Protein AF-F2UVX1-F1 (afdb_monomer)

Mean predicted aligned error: 7.45 Å

Solvent-accessible surface area (backbone atoms only — not comparable to full-atom values): 10736 Å² total; per-residue (Å²): 130,84,79,74,79,56,71,42,75,39,50,17,29,28,46,68,66,34,42,51,53,44,47,48,55,49,51,53,51,31,32,78,67,42,73,35,59,44,99,85,70,47,74,41,64,81,77,66,93,65,85,83,75,91,66,79,84,72,52,31,36,28,46,33,60,73,90,62,58,65,68,59,52,51,52,51,47,60,73,66,58,86,74,79,67,85,75,52,42,33,42,40,51,47,90,24,92,84,73,84,61,33,58,79,42,78,36,32,61,66,60,53,49,53,52,30,52,53,49,21,64,74,72,76,45,73,57,70,36,72,34,77,43,44,35,26,36,73,75,21,36,48,38,49,51,33,7,58,76,43,76,38,74,57,45,70,35,64,40,80,92,47,87,49,75,65,59,50,53,51,48,54,56,51,44,57,54,58,49,57,67,56,73,74,106

Sequence (185 aa):
MPAPPALRLLTGGTAPDDVAALRTALAERLALRGLLPTRDGLPASAAEDGEDRAVSPLPLLVPIAPGEDEGQVRSDLARRITRVPARTDLILRTSGSTTGTGRLIAMSAAALMASARATHARLGGPGTWLLPLPAHHVAGLQILIRSLEAGTEPVVVDTSAGFSPAALAEALRSARRSTGAAASR

pLDDT: mean 85.77, std 17.56, range [37.22, 98.44]

Organism: NCBI:txid562973

InterPro domains:
  IPR042099 ANL, N-terminal domain [G3DSA:3.40.50.12780] (68-183)

Structure (mmCIF, N/CA/C/O backbone):
data_AF-F2UVX1-F1
#
_entry.id   AF-F2UVX1-F1
#
loop_
_atom_site.group_PDB
_atom_site.id
_atom_site.type_symbol
_atom_site.label_atom_id
_atom_site.label_alt_id
_atom_site.label_comp_id
_atom_site.label_asym_id
_atom_site.label_entity_id
_atom_site.label_seq_id
_atom_site.pdbx_PDB_ins_code
_atom_site.Cartn_x
_atom_site.Cartn_y
_atom_site.Cartn_z
_atom_site.occupancy
_atom_site.B_iso_or_equiv
_atom_site.auth_seq_id
_atom_site.auth_comp_id
_atom_site.auth_asym_id
_atom_site.auth_atom_id
_atom_site.pdbx_PDB_model_num
ATOM 1 N N . MET A 1 1 ? -18.827 3.126 25.597 1.00 52.44 1 MET A N 1
ATOM 2 C CA . MET A 1 1 ? -18.020 3.403 24.388 1.00 52.44 1 MET A CA 1
ATOM 3 C C . MET A 1 1 ? -17.209 2.157 24.079 1.00 52.44 1 MET A C 1
ATOM 5 O O . MET A 1 1 ? -16.568 1.677 25.008 1.00 52.44 1 MET A O 1
ATOM 9 N N . PRO A 1 2 ? -17.266 1.586 22.864 1.00 60.25 2 PRO A N 1
ATOM 10 C CA . PRO A 1 2 ? -16.353 0.505 22.498 1.00 60.25 2 PRO A CA 1
ATOM 11 C C . PRO A 1 2 ? -14.903 1.002 22.593 1.00 60.25 2 PRO A C 1
ATOM 13 O O . PRO A 1 2 ? -14.635 2.177 22.335 1.00 60.25 2 PRO A O 1
ATOM 16 N N . ALA A 1 3 ? -13.986 0.124 23.003 1.00 70.06 3 ALA A N 1
ATOM 17 C CA . ALA A 1 3 ? -12.565 0.450 23.063 1.00 70.06 3 ALA A CA 1
ATOM 18 C C . ALA A 1 3 ? -12.047 0.832 21.660 1.00 70.06 3 ALA A C 1
ATOM 20 O O . ALA A 1 3 ? -12.494 0.241 20.670 1.00 70.06 3 ALA A O 1
ATOM 21 N N . PRO A 1 4 ? -11.128 1.809 21.550 1.00 74.94 4 PRO A N 1
ATOM 22 C CA . PRO A 1 4 ? -10.544 2.173 20.265 1.00 74.94 4 PRO A CA 1
ATOM 23 C C . PRO A 1 4 ? -9.822 0.963 19.649 1.00 74.94 4 PRO A C 1
ATOM 25 O O . PRO A 1 4 ? -9.248 0.153 20.384 1.00 74.94 4 PRO A O 1
ATOM 28 N N . PRO A 1 5 ? -9.835 0.813 18.312 1.00 84.25 5 PRO A N 1
ATOM 29 C CA . PRO A 1 5 ? -9.147 -0.297 17.668 1.00 84.25 5 PRO A CA 1
ATOM 30 C C . PRO A 1 5 ? -7.643 -0.216 17.938 1.00 84.25 5 PRO A C 1
ATOM 32 O O . PRO A 1 5 ? -7.058 0.867 17.932 1.00 84.25 5 PRO A O 1
ATOM 35 N N . ALA A 1 6 ? -6.998 -1.367 18.124 1.00 92.06 6 ALA A N 1
ATOM 36 C CA . ALA A 1 6 ? -5.543 -1.426 18.159 1.00 92.06 6 ALA A CA 1
ATOM 37 C C . ALA A 1 6 ? -4.978 -0.992 16.795 1.00 92.06 6 ALA A C 1
ATOM 39 O O . ALA A 1 6 ? -5.462 -1.435 15.752 1.00 92.06 6 ALA A O 1
ATOM 40 N N . LEU A 1 7 ? -3.951 -0.137 16.799 1.00 95.25 7 LEU A N 1
ATOM 41 C CA . LEU A 1 7 ? -3.326 0.409 15.591 1.00 95.25 7 LEU A CA 1
ATOM 42 C C . LEU A 1 7 ? -1.828 0.081 15.564 1.00 95.25 7 LEU A C 1
ATOM 44 O O . LEU A 1 7 ? -1.120 0.326 16.546 1.00 95.25 7 LEU A O 1
ATOM 48 N N . ARG A 1 8 ? -1.338 -0.404 14.420 1.00 97.06 8 ARG A N 1
ATOM 49 C CA . ARG A 1 8 ? 0.091 -0.554 14.108 1.00 97.06 8 ARG A CA 1
ATOM 50 C C . ARG A 1 8 ? 0.453 0.485 13.049 1.00 97.06 8 ARG A C 1
ATOM 52 O O . ARG A 1 8 ? 0.140 0.301 11.873 1.00 97.06 8 ARG A O 1
ATOM 59 N N . LEU A 1 9 ? 1.059 1.585 13.488 1.00 97.12 9 LEU A N 1
ATOM 60 C CA . LEU A 1 9 ? 1.560 2.632 12.602 1.00 97.12 9 LEU A CA 1
ATOM 61 C C . LEU A 1 9 ? 2.882 2.169 11.990 1.00 97.12 9 LEU A C 1
ATOM 63 O O . LEU A 1 9 ? 3.674 1.505 12.657 1.00 97.12 9 LEU A O 1
ATOM 67 N N . LEU A 1 10 ? 3.071 2.463 10.709 1.00 97.62 10 LEU A N 1
ATOM 68 C CA . LEU A 1 10 ? 4.266 2.110 9.951 1.00 97.62 10 LEU A CA 1
ATOM 69 C C . LEU A 1 10 ? 4.618 3.290 9.057 1.00 97.62 10 LEU A C 1
ATOM 71 O O . LEU A 1 10 ? 3.770 3.735 8.280 1.00 97.62 10 LEU A O 1
ATOM 75 N N . THR A 1 11 ? 5.853 3.770 9.137 1.00 96.69 11 THR A N 1
ATOM 76 C CA . THR A 1 11 ? 6.359 4.743 8.172 1.00 96.69 11 THR A CA 1
ATOM 77 C C . THR A 1 11 ? 6.314 4.113 6.786 1.00 96.69 11 THR A C 1
ATOM 79 O O . THR A 1 11 ? 6.886 3.055 6.539 1.00 96.69 11 THR A O 1
ATOM 82 N N . GLY A 1 12 ? 5.541 4.719 5.893 1.00 93.38 12 GLY A N 1
ATOM 83 C CA . GLY A 1 12 ? 5.660 4.475 4.464 1.00 93.38 12 GLY A CA 1
ATOM 84 C C . GLY A 1 12 ? 6.523 5.562 3.843 1.00 93.38 12 GLY A C 1
ATOM 85 O O . GLY A 1 12 ? 7.074 6.405 4.526 1.00 93.38 12 GLY A O 1
ATOM 86 N N . GLY A 1 13 ? 6.577 5.630 2.522 1.00 95.00 13 GLY A N 1
ATOM 87 C CA . GLY A 1 13 ? 7.487 6.552 1.844 1.00 95.00 13 GLY A CA 1
ATOM 88 C C . GLY A 1 13 ? 8.122 5.862 0.657 1.00 95.00 13 GLY A C 1
ATOM 89 O O . GLY A 1 13 ? 7.545 4.910 0.127 1.00 95.00 13 GLY A O 1
ATOM 90 N N . THR A 1 14 ? 9.279 6.355 0.238 1.00 96.56 14 THR A N 1
ATOM 91 C CA . THR A 1 14 ? 10.086 5.749 -0.828 1.00 96.56 14 THR A CA 1
ATOM 92 C C . THR A 1 14 ? 11.488 5.347 -0.369 1.00 96.56 14 THR A C 1
ATOM 94 O O . THR A 1 14 ? 12.203 4.721 -1.147 1.00 96.56 14 THR A O 1
ATOM 97 N N . ALA A 1 15 ? 11.855 5.612 0.892 1.00 96.38 15 ALA A N 1
ATOM 98 C CA . ALA A 1 15 ? 13.100 5.121 1.469 1.00 96.38 15 ALA A CA 1
ATOM 99 C C . ALA A 1 15 ? 13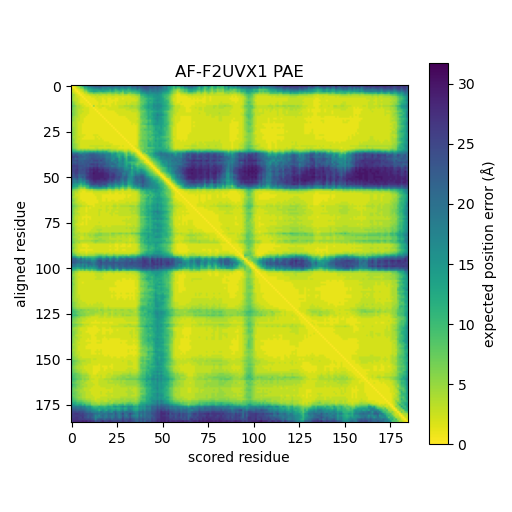.089 3.576 1.521 1.00 96.38 15 ALA A C 1
ATOM 101 O O . ALA A 1 15 ? 12.070 2.995 1.918 1.00 96.38 15 ALA A O 1
ATOM 102 N N . PRO A 1 16 ? 14.182 2.890 1.133 1.00 95.50 16 PRO A N 1
ATOM 103 C CA . PRO A 1 16 ? 14.209 1.428 1.040 1.00 95.50 16 PRO A CA 1
ATOM 104 C C . PRO A 1 16 ? 13.802 0.694 2.325 1.00 95.50 16 PRO A C 1
ATOM 106 O O . PRO A 1 16 ? 13.039 -0.270 2.250 1.00 95.50 16 PRO A O 1
ATOM 109 N N . ASP A 1 17 ? 14.244 1.171 3.490 1.00 96.75 17 ASP A N 1
ATOM 110 C CA . ASP A 1 17 ? 13.953 0.532 4.779 1.00 96.75 17 ASP A CA 1
ATOM 111 C C . ASP A 1 17 ? 12.469 0.651 5.159 1.00 96.75 17 ASP A C 1
ATOM 113 O O . ASP A 1 17 ? 11.843 -0.344 5.536 1.00 96.75 17 ASP A O 1
ATOM 117 N N . ASP A 1 18 ? 11.870 1.831 4.967 1.00 96.94 18 ASP A N 1
ATOM 118 C CA . ASP A 1 18 ? 10.434 2.061 5.185 1.00 96.94 18 ASP A CA 1
ATOM 119 C C . ASP A 1 18 ? 9.592 1.175 4.256 1.00 96.94 18 ASP A C 1
ATOM 121 O O . ASP A 1 18 ? 8.617 0.536 4.667 1.00 96.94 18 ASP A O 1
ATOM 125 N N . VAL A 1 19 ? 9.994 1.088 2.984 1.00 98.12 19 VAL A N 1
ATOM 126 C CA . VAL A 1 19 ? 9.338 0.236 1.988 1.00 98.12 19 VAL A CA 1
ATOM 127 C C . VAL A 1 19 ? 9.431 -1.240 2.380 1.00 98.12 19 VAL A C 1
ATOM 129 O O . VAL A 1 19 ? 8.424 -1.951 2.307 1.00 98.12 19 VAL A O 1
ATOM 132 N N . ALA A 1 20 ? 10.601 -1.708 2.817 1.00 97.94 20 ALA A N 1
ATOM 133 C CA . ALA A 1 20 ? 10.816 -3.090 3.232 1.00 97.94 20 ALA A CA 1
ATOM 134 C C . ALA A 1 20 ? 9.997 -3.452 4.482 1.00 97.94 20 ALA A C 1
ATOM 136 O O . ALA A 1 20 ? 9.348 -4.506 4.518 1.00 97.94 20 ALA A O 1
ATOM 137 N N . ALA A 1 21 ? 9.965 -2.567 5.482 1.00 98.12 21 ALA A N 1
ATOM 138 C CA . ALA A 1 21 ? 9.183 -2.750 6.700 1.00 98.12 21 ALA A CA 1
ATOM 139 C C . ALA A 1 21 ? 7.677 -2.809 6.401 1.00 98.12 21 ALA A C 1
ATOM 141 O O . ALA A 1 21 ? 6.986 -3.740 6.834 1.00 98.12 21 ALA A O 1
ATOM 142 N N . LEU A 1 22 ? 7.167 -1.866 5.601 1.00 98.31 22 LEU A N 1
ATOM 143 C CA . LEU A 1 22 ? 5.761 -1.849 5.210 1.00 98.31 22 LEU A CA 1
ATOM 144 C C . LEU A 1 22 ? 5.400 -3.075 4.364 1.00 98.31 22 LEU A C 1
ATOM 146 O O . LEU A 1 22 ? 4.393 -3.728 4.639 1.00 98.31 22 LEU A O 1
ATOM 150 N N . ARG A 1 23 ? 6.228 -3.448 3.380 1.00 98.25 23 ARG A N 1
ATOM 151 C CA . ARG A 1 23 ? 6.009 -4.653 2.564 1.00 98.25 23 ARG A CA 1
ATOM 152 C C . ARG A 1 23 ? 5.955 -5.916 3.424 1.00 98.25 23 ARG A C 1
ATOM 154 O O . ARG A 1 23 ? 5.084 -6.752 3.196 1.00 98.25 23 ARG A O 1
ATOM 161 N N . THR A 1 24 ? 6.823 -6.032 4.428 1.00 98.19 24 THR A N 1
ATOM 162 C CA . THR A 1 24 ? 6.827 -7.163 5.370 1.00 98.19 24 THR A CA 1
ATOM 163 C C . THR A 1 24 ? 5.517 -7.238 6.151 1.00 98.19 24 THR A C 1
ATOM 165 O O . THR A 1 24 ? 4.874 -8.286 6.170 1.00 98.19 24 THR A O 1
ATOM 168 N N . ALA A 1 25 ? 5.054 -6.121 6.716 1.00 98.06 25 ALA A N 1
ATOM 169 C CA . ALA A 1 25 ? 3.786 -6.080 7.445 1.00 98.06 25 ALA A CA 1
ATOM 170 C C . ALA A 1 25 ? 2.570 -6.398 6.551 1.00 98.06 25 ALA A C 1
ATOM 172 O O . ALA A 1 25 ? 1.613 -7.036 6.999 1.00 98.06 25 ALA A O 1
ATOM 173 N N . LEU A 1 26 ? 2.599 -5.978 5.280 1.00 98.06 26 LEU A N 1
ATOM 174 C CA . LEU A 1 26 ? 1.576 -6.334 4.294 1.00 98.06 26 LEU A CA 1
ATOM 175 C C . LEU A 1 26 ? 1.605 -7.831 3.974 1.00 98.06 26 LEU A C 1
ATOM 177 O O . LEU A 1 26 ? 0.551 -8.459 3.972 1.00 98.06 26 LEU A O 1
ATOM 181 N N . ALA A 1 27 ? 2.784 -8.414 3.756 1.00 97.81 27 ALA A N 1
ATOM 182 C CA . ALA A 1 27 ? 2.934 -9.846 3.507 1.00 97.81 27 ALA A CA 1
ATOM 183 C C . ALA A 1 27 ? 2.411 -10.685 4.685 1.00 97.81 27 ALA A C 1
ATOM 185 O O . ALA A 1 27 ? 1.619 -11.603 4.479 1.00 97.81 27 ALA A O 1
ATOM 186 N N . GLU A 1 28 ? 2.771 -10.317 5.921 1.00 96.25 28 GLU A N 1
ATOM 187 C CA . GLU A 1 28 ? 2.241 -10.925 7.150 1.00 96.25 28 GLU A CA 1
ATOM 188 C C . GLU A 1 28 ? 0.713 -10.853 7.191 1.00 96.25 28 GLU A C 1
ATOM 190 O O . GLU A 1 28 ? 0.039 -11.853 7.440 1.00 96.25 28 GLU A O 1
ATOM 195 N N . ARG A 1 29 ? 0.147 -9.671 6.912 1.00 96.12 29 ARG A N 1
ATOM 196 C CA . ARG A 1 29 ? -1.305 -9.476 6.901 1.00 96.12 29 ARG A CA 1
ATOM 197 C C . ARG A 1 29 ? -1.989 -10.352 5.859 1.00 96.12 29 ARG A C 1
ATOM 199 O O . ARG A 1 29 ? -3.022 -10.945 6.159 1.00 96.12 29 ARG A O 1
ATOM 206 N N . LEU A 1 30 ? -1.441 -10.420 4.652 1.00 96.50 30 LEU A N 1
ATOM 207 C CA . LEU A 1 30 ? -1.995 -11.226 3.571 1.00 96.50 30 LEU A CA 1
ATOM 208 C C . LEU A 1 30 ? -1.927 -12.722 3.895 1.00 96.50 30 LEU A C 1
ATOM 210 O O . LEU A 1 30 ? -2.924 -13.418 3.714 1.00 96.50 30 LEU A O 1
ATOM 214 N N . ALA A 1 31 ? -0.813 -13.204 4.448 1.00 94.44 31 ALA A N 1
ATOM 215 C CA . ALA A 1 31 ? -0.670 -14.593 4.882 1.00 94.44 31 ALA A CA 1
ATOM 216 C C . ALA A 1 31 ? -1.668 -14.951 5.999 1.00 94.44 31 ALA A C 1
ATOM 218 O O . ALA A 1 31 ? -2.369 -15.956 5.902 1.00 94.44 31 ALA A O 1
ATOM 219 N N . LEU A 1 32 ? -1.826 -14.087 7.011 1.00 93.12 32 LEU A N 1
ATOM 220 C CA . LEU A 1 32 ? -2.810 -14.268 8.093 1.00 93.12 32 LEU A CA 1
ATOM 221 C C . LEU A 1 32 ? -4.265 -14.299 7.599 1.00 93.12 32 LEU A C 1
ATOM 223 O O . LEU A 1 32 ? -5.145 -14.805 8.294 1.00 93.12 32 LEU A O 1
ATOM 227 N N . ARG A 1 33 ? -4.532 -13.742 6.415 1.00 92.56 33 ARG A N 1
ATOM 228 C CA . ARG A 1 33 ? -5.845 -13.764 5.760 1.00 92.56 33 ARG A CA 1
ATOM 229 C C . ARG A 1 33 ? -5.989 -14.876 4.718 1.00 92.56 33 ARG A C 1
ATOM 231 O O . ARG A 1 33 ? -7.023 -14.919 4.062 1.00 92.56 33 ARG A O 1
ATOM 238 N N . GLY A 1 34 ? -4.988 -15.744 4.546 1.00 93.88 34 GLY A N 1
ATOM 239 C CA . GLY A 1 34 ? -5.003 -16.779 3.508 1.00 93.88 34 GLY A CA 1
ATOM 240 C C . GLY A 1 34 ? -5.016 -16.195 2.092 1.00 93.88 34 GLY A C 1
ATOM 241 O O . GLY A 1 34 ? -5.621 -16.753 1.186 1.00 93.88 34 GLY A O 1
ATOM 242 N N . LEU A 1 35 ? -4.410 -15.025 1.894 1.00 94.44 35 LEU A N 1
ATOM 243 C CA . LEU A 1 35 ? -4.342 -14.358 0.590 1.00 94.44 35 LEU A CA 1
ATOM 244 C C . LEU A 1 35 ? -2.985 -14.526 -0.095 1.00 94.44 35 LEU A C 1
ATOM 246 O O . LEU A 1 35 ? -2.883 -14.288 -1.294 1.00 94.44 35 LEU A O 1
ATOM 250 N N . LEU A 1 36 ? -1.973 -14.953 0.658 1.00 89.88 36 LEU A N 1
ATOM 251 C CA . LEU A 1 36 ? -0.690 -15.431 0.158 1.00 89.88 36 LEU A CA 1
ATOM 252 C C . LEU A 1 36 ? -0.406 -16.805 0.780 1.00 89.88 36 LEU A C 1
ATOM 254 O O . LEU A 1 36 ? -0.871 -17.058 1.898 1.00 89.88 36 LEU A O 1
ATOM 258 N N . PRO A 1 37 ? 0.355 -17.680 0.098 1.00 75.56 37 PRO A N 1
ATOM 259 C CA . PRO A 1 37 ? 0.860 -18.896 0.723 1.00 75.56 37 PRO A CA 1
ATOM 260 C C . PRO A 1 37 ? 1.674 -18.537 1.973 1.00 75.56 37 PRO A C 1
ATOM 262 O O . PRO A 1 37 ? 2.393 -17.533 2.001 1.00 75.56 37 PRO A O 1
ATOM 265 N N . THR A 1 38 ? 1.544 -19.341 3.028 1.00 60.59 38 THR A N 1
ATOM 266 C CA . THR A 1 38 ? 2.387 -19.182 4.217 1.00 60.59 38 THR A CA 1
ATOM 267 C C . THR A 1 38 ? 3.837 -19.529 3.868 1.00 60.59 38 THR A C 1
ATOM 269 O O . THR A 1 38 ? 4.102 -20.211 2.877 1.00 60.59 38 THR A O 1
ATOM 272 N N . ARG A 1 39 ? 4.801 -19.065 4.680 1.00 54.56 39 ARG A N 1
ATOM 273 C CA . ARG A 1 39 ? 6.241 -19.348 4.485 1.00 54.56 39 ARG A CA 1
ATOM 274 C C . ARG A 1 39 ? 6.560 -20.844 4.316 1.00 54.56 39 ARG A C 1
ATOM 276 O O . ARG A 1 39 ? 7.564 -21.158 3.690 1.00 54.56 39 ARG A O 1
ATOM 283 N N . ASP A 1 40 ? 5.692 -21.730 4.802 1.00 55.62 40 ASP A N 1
ATOM 284 C CA . ASP A 1 40 ? 5.844 -23.188 4.742 1.00 55.62 40 ASP A CA 1
ATOM 285 C C . ASP A 1 40 ? 5.301 -23.817 3.441 1.00 55.62 40 ASP A C 1
ATOM 287 O O . ASP A 1 40 ? 5.230 -25.038 3.321 1.00 55.62 40 ASP A O 1
ATOM 291 N N . GLY A 1 41 ? 4.891 -23.007 2.455 1.00 51.75 41 GLY A N 1
ATOM 292 C CA . GLY A 1 41 ? 4.467 -23.476 1.129 1.00 51.75 41 GLY A CA 1
ATOM 293 C C . GLY A 1 41 ? 3.099 -24.164 1.093 1.00 51.75 41 GLY A C 1
ATOM 294 O O . GLY A 1 41 ? 2.686 -24.654 0.043 1.00 51.75 41 GLY A O 1
ATOM 295 N N . LEU A 1 42 ? 2.376 -24.187 2.214 1.00 48.75 42 LEU A N 1
ATOM 296 C CA . LEU A 1 42 ? 1.017 -24.710 2.259 1.00 48.75 42 LEU A CA 1
ATOM 297 C C . LEU A 1 42 ? 0.073 -23.760 1.503 1.00 48.75 42 LEU A C 1
ATOM 299 O O . LEU A 1 42 ? 0.130 -22.541 1.717 1.00 48.75 42 LEU A O 1
ATOM 303 N N . PRO A 1 43 ? -0.795 -24.288 0.618 1.00 47.62 43 PRO A N 1
ATOM 304 C CA . PRO A 1 43 ? -1.784 -23.471 -0.063 1.00 47.62 43 PRO A CA 1
ATOM 305 C C . PRO A 1 43 ? -2.656 -22.778 0.979 1.00 47.62 43 PRO A C 1
ATOM 307 O O . PRO A 1 43 ? -3.045 -23.382 1.983 1.00 47.62 43 PRO A O 1
ATOM 310 N N . ALA A 1 44 ? -2.965 -21.505 0.734 1.00 51.81 44 ALA A N 1
ATOM 311 C CA . ALA A 1 44 ? -3.983 -20.819 1.503 1.00 51.81 44 ALA A CA 1
ATOM 312 C C . ALA A 1 44 ? -5.246 -21.682 1.486 1.00 51.81 44 ALA A C 1
ATOM 314 O O . ALA A 1 44 ? -5.736 -22.031 0.409 1.00 51.81 44 ALA A O 1
ATOM 315 N N . SER A 1 45 ? -5.738 -22.069 2.667 1.00 48.16 45 SER A N 1
ATOM 316 C CA . SER A 1 45 ? -7.010 -22.777 2.769 1.00 48.16 45 SER A CA 1
ATOM 317 C C . SER A 1 45 ? -8.026 -21.963 1.983 1.00 48.16 45 SER A C 1
ATOM 319 O O . SER A 1 45 ? -8.157 -20.768 2.268 1.00 48.16 45 SER A O 1
ATOM 321 N N . ALA A 1 46 ? -8.681 -22.574 0.991 1.00 42.66 46 ALA A N 1
ATOM 322 C CA . ALA A 1 46 ? -9.816 -21.967 0.317 1.00 42.66 46 ALA A CA 1
ATOM 323 C C . ALA A 1 46 ? -10.733 -21.446 1.423 1.00 42.66 46 ALA A C 1
ATOM 325 O O . ALA A 1 46 ? -11.285 -22.229 2.196 1.00 42.66 46 ALA A O 1
ATOM 326 N N . ALA A 1 47 ? -10.756 -20.127 1.599 1.00 46.97 47 ALA A N 1
ATOM 327 C CA . ALA A 1 47 ? -11.628 -19.504 2.563 1.00 46.97 47 ALA A CA 1
ATOM 328 C C . ALA A 1 47 ? -13.018 -19.657 1.963 1.00 46.97 47 ALA A C 1
ATOM 330 O O . ALA A 1 47 ? -13.463 -18.817 1.186 1.00 46.97 47 ALA A O 1
ATOM 331 N N . GLU A 1 48 ? -13.660 -20.785 2.258 1.00 42.12 48 GLU A N 1
ATOM 332 C CA . GLU A 1 48 ? -15.106 -20.830 2.240 1.00 42.12 48 GLU A CA 1
ATOM 333 C C . GLU A 1 48 ? -15.584 -19.657 3.092 1.00 42.12 48 GLU A C 1
ATOM 335 O O . GLU A 1 48 ? -14.993 -19.359 4.139 1.00 42.12 48 GLU A O 1
ATOM 340 N N . ASP A 1 49 ? -16.603 -18.957 2.598 1.00 44.06 49 ASP A N 1
ATOM 341 C CA . ASP A 1 49 ? -17.321 -17.897 3.297 1.00 44.06 49 ASP A CA 1
ATOM 342 C C . ASP A 1 49 ? -18.022 -18.479 4.541 1.00 44.06 49 ASP A C 1
ATOM 344 O O . ASP A 1 49 ? -19.240 -18.572 4.629 1.00 44.06 49 ASP A O 1
ATOM 348 N N . GLY A 1 50 ? -17.229 -18.914 5.516 1.00 41.12 50 GLY A N 1
ATOM 349 C CA . GLY A 1 50 ? -17.649 -19.258 6.856 1.00 41.12 50 GLY A CA 1
ATOM 350 C C . GLY A 1 50 ? -17.627 -17.986 7.681 1.00 41.12 50 GLY A C 1
ATOM 351 O O . GLY A 1 50 ? -16.564 -17.497 8.077 1.00 41.12 50 GLY A O 1
ATOM 352 N N . GLU A 1 51 ? -18.807 -17.424 7.915 1.00 50.94 51 GLU A N 1
ATOM 353 C CA . GLU A 1 51 ? -18.996 -16.493 9.016 1.00 50.94 51 GLU A CA 1
ATOM 354 C C . GLU A 1 51 ? -18.534 -17.154 10.324 1.00 50.94 51 GLU A C 1
ATOM 356 O O . GLU A 1 51 ? -18.825 -18.314 10.603 1.00 50.94 51 GLU A O 1
ATOM 361 N N . ASP A 1 52 ? -17.815 -16.368 11.123 1.00 43.66 52 ASP A N 1
ATOM 362 C CA . ASP A 1 52 ? -17.655 -16.582 12.561 1.00 43.66 52 ASP A CA 1
ATOM 363 C C . ASP A 1 52 ? -16.576 -17.564 13.057 1.00 43.66 52 ASP A C 1
ATOM 365 O O . ASP A 1 52 ? -16.765 -18.317 14.011 1.00 43.66 52 ASP A O 1
ATOM 369 N N . ARG A 1 53 ? -15.351 -17.474 12.515 1.00 45.19 53 ARG A N 1
ATOM 370 C CA . ARG A 1 53 ? -14.170 -17.839 13.319 1.00 45.19 53 ARG A CA 1
ATOM 371 C C . ARG A 1 53 ? -13.697 -16.604 14.083 1.00 45.19 53 ARG A C 1
ATOM 373 O O . ARG A 1 53 ? -13.181 -15.665 13.476 1.00 45.19 53 ARG A O 1
ATOM 380 N N . ALA A 1 54 ? -13.871 -16.613 15.406 1.00 44.78 54 ALA A N 1
ATOM 381 C CA . ALA A 1 54 ? -13.410 -15.580 16.335 1.00 44.78 54 ALA A CA 1
ATOM 382 C C . ALA A 1 54 ? -11.871 -15.477 16.342 1.00 44.78 54 ALA A C 1
ATOM 384 O O . ALA A 1 54 ? -11.183 -15.951 17.244 1.00 44.78 54 ALA A O 1
ATOM 385 N N . VAL A 1 55 ? -11.309 -14.879 15.294 1.00 54.97 55 VAL A N 1
ATOM 386 C CA . VAL A 1 55 ? -9.906 -14.476 15.245 1.00 54.97 55 VAL A CA 1
ATOM 387 C C . VAL A 1 55 ? -9.798 -13.194 16.060 1.00 54.97 55 VAL A C 1
ATOM 389 O O . VAL A 1 55 ? -10.491 -12.218 15.763 1.00 54.97 55 VAL A O 1
ATOM 392 N N . SER A 1 56 ? -8.941 -13.193 17.085 1.00 55.38 56 SER A N 1
ATOM 393 C CA . SER A 1 56 ? -8.615 -11.976 17.835 1.00 55.38 56 SER A CA 1
ATOM 394 C C . SER A 1 56 ? -8.316 -10.832 16.854 1.00 55.38 56 SER A C 1
ATOM 396 O O . SER A 1 56 ? -7.564 -11.046 15.893 1.00 55.38 56 SER A O 1
ATOM 398 N N . PRO A 1 57 ? -8.926 -9.644 17.017 1.00 74.81 57 PRO A N 1
ATOM 399 C CA . PRO A 1 57 ? -8.802 -8.585 16.030 1.00 74.81 57 PRO A CA 1
ATOM 400 C C . PRO A 1 57 ? -7.345 -8.121 15.946 1.00 74.81 57 PRO A C 1
ATOM 402 O O . PRO A 1 57 ? -6.809 -7.509 16.868 1.00 74.81 57 PRO A O 1
ATOM 405 N N . LEU A 1 58 ? -6.699 -8.421 14.817 1.00 88.00 58 LEU A N 1
ATOM 406 C CA . LEU A 1 58 ? -5.354 -7.941 14.510 1.00 88.00 58 LEU A CA 1
ATOM 407 C C . LEU A 1 58 ? -5.339 -6.401 14.515 1.00 88.00 58 LEU A C 1
ATOM 409 O O . LEU A 1 58 ? -6.269 -5.802 13.963 1.00 88.00 58 LEU A O 1
ATOM 413 N N . PRO A 1 59 ? -4.282 -5.745 15.034 1.00 94.12 59 PRO A N 1
ATOM 414 C CA . PRO A 1 59 ? -4.166 -4.290 14.976 1.00 94.12 59 PRO A CA 1
ATOM 415 C C . PRO A 1 59 ? -4.290 -3.784 13.538 1.00 94.12 59 PRO A C 1
ATOM 417 O O . PRO A 1 59 ? -3.659 -4.344 12.646 1.00 94.12 59 PRO A O 1
ATOM 420 N N . LEU A 1 60 ? -5.070 -2.738 13.281 1.00 95.94 60 LEU A N 1
ATOM 421 C CA . LEU A 1 60 ? -5.184 -2.165 11.937 1.00 95.94 60 LEU A CA 1
ATOM 422 C C . LEU A 1 60 ? -3.833 -1.581 11.518 1.00 95.94 60 LEU A C 1
ATOM 424 O O . LEU A 1 60 ? -3.220 -0.839 12.290 1.00 95.94 60 LEU A O 1
ATOM 428 N N . LEU A 1 61 ? -3.365 -1.910 10.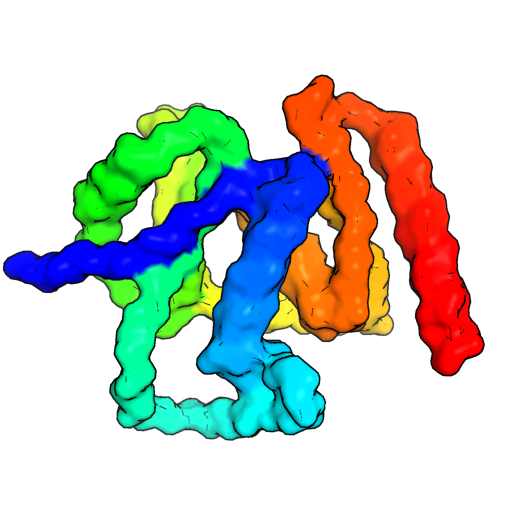312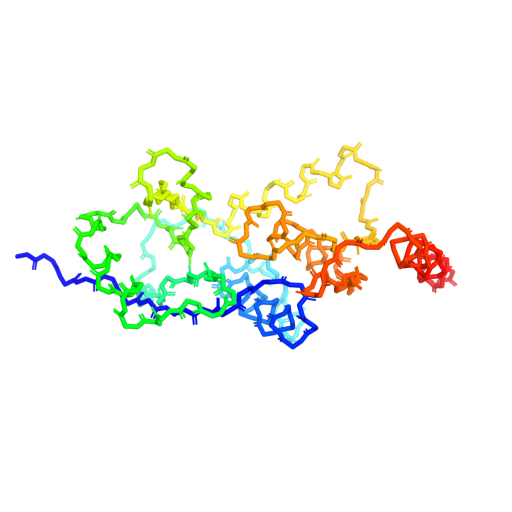 1.00 98.00 61 LEU A N 1
ATOM 429 C CA . LEU A 1 61 ? -2.158 -1.281 9.780 1.00 98.00 61 LEU A CA 1
ATOM 430 C C . LEU A 1 61 ? -2.489 0.146 9.344 1.00 98.00 61 LEU A C 1
ATOM 432 O O . LEU A 1 61 ? -3.494 0.385 8.668 1.00 98.00 61 LEU A O 1
ATOM 436 N N . VAL A 1 62 ? -1.625 1.085 9.708 1.00 97.50 62 VAL A N 1
ATOM 437 C CA . VAL A 1 62 ? -1.772 2.495 9.351 1.00 97.50 62 VAL A CA 1
ATOM 438 C C . VAL A 1 62 ? -0.452 2.994 8.770 1.00 97.50 62 VAL A C 1
ATOM 440 O O . VAL A 1 62 ? 0.438 3.388 9.524 1.00 97.50 62 VAL A O 1
ATOM 443 N N . PRO A 1 63 ? -0.300 2.973 7.439 1.00 97.00 63 PRO A N 1
ATOM 444 C CA . PRO A 1 63 ? 0.813 3.639 6.785 1.00 97.00 63 PRO A CA 1
ATOM 445 C C . PRO A 1 63 ? 0.752 5.153 7.038 1.00 97.00 63 PRO A C 1
ATOM 447 O O . PRO A 1 63 ? -0.279 5.782 6.784 1.00 97.00 63 PRO A O 1
ATOM 450 N N . ILE A 1 64 ? 1.846 5.728 7.531 1.00 95.56 64 ILE A N 1
ATOM 451 C CA . ILE A 1 64 ? 2.001 7.166 7.801 1.00 95.56 64 ILE A CA 1
ATOM 452 C C . ILE A 1 64 ? 3.136 7.750 6.957 1.00 95.56 64 ILE A C 1
ATOM 454 O O . ILE A 1 64 ? 3.990 7.014 6.458 1.00 95.56 64 ILE A O 1
ATOM 458 N N . ALA A 1 65 ? 3.122 9.060 6.740 1.00 93.81 65 ALA A N 1
ATOM 459 C CA . ALA A 1 65 ? 4.180 9.733 6.002 1.00 93.81 65 ALA A CA 1
ATOM 460 C C . ALA A 1 65 ? 5.470 9.833 6.840 1.00 93.81 65 ALA A C 1
ATOM 462 O O . ALA A 1 65 ? 5.395 9.908 8.070 1.00 93.81 65 ALA A O 1
ATOM 463 N N . PRO A 1 66 ? 6.655 9.861 6.198 1.00 93.31 66 PRO A N 1
ATOM 464 C CA . PRO A 1 66 ? 7.910 10.117 6.894 1.00 93.31 66 PRO A CA 1
ATOM 465 C C . PRO A 1 66 ? 7.849 11.416 7.701 1.00 93.31 66 PRO A C 1
ATOM 467 O O . PRO A 1 66 ? 7.407 12.446 7.192 1.00 93.31 66 PRO A O 1
ATOM 470 N N . GLY A 1 67 ? 8.308 11.362 8.951 1.00 91.50 67 GLY A N 1
ATOM 471 C CA . GLY A 1 67 ? 8.359 12.519 9.847 1.00 91.50 67 GLY A CA 1
ATOM 472 C C . GLY A 1 67 ? 7.038 12.884 10.535 1.00 91.50 67 GLY A C 1
ATOM 473 O O . GLY A 1 67 ? 7.016 13.857 11.285 1.00 91.50 67 GLY A O 1
ATOM 474 N N . GLU A 1 68 ? 5.948 12.138 10.324 1.00 92.62 68 GLU A N 1
ATOM 475 C CA . GLU A 1 68 ? 4.738 12.319 11.134 1.00 92.62 68 GLU A CA 1
ATOM 476 C C . GLU A 1 68 ? 4.949 11.845 12.579 1.00 92.62 68 GLU A C 1
ATOM 478 O O . GLU A 1 68 ? 5.525 10.787 12.827 1.00 92.62 68 GLU A O 1
ATOM 483 N N . ASP A 1 69 ? 4.423 12.606 13.543 1.00 93.31 69 ASP A N 1
ATOM 484 C CA . ASP A 1 69 ? 4.431 12.218 14.953 1.00 93.31 69 ASP A CA 1
ATOM 485 C C . ASP A 1 69 ? 3.393 11.114 15.219 1.00 93.31 69 ASP A C 1
ATOM 487 O O . ASP A 1 69 ? 2.180 11.315 15.084 1.00 93.31 69 ASP A O 1
ATOM 491 N N . GLU A 1 70 ? 3.861 9.931 15.622 1.00 93.62 70 GLU A N 1
ATOM 492 C CA . GLU A 1 70 ? 2.988 8.782 15.877 1.00 93.62 70 GLU A CA 1
ATOM 493 C C . GLU A 1 70 ? 1.940 9.042 16.969 1.00 93.62 70 GLU A C 1
ATOM 495 O O . GLU A 1 70 ? 0.817 8.538 16.874 1.00 93.62 70 GLU A O 1
ATOM 500 N N . GLY A 1 71 ? 2.278 9.810 18.008 1.00 94.25 71 GLY A N 1
ATOM 501 C CA . GLY A 1 71 ? 1.370 10.122 19.112 1.00 94.25 71 GLY A CA 1
ATOM 502 C C . GLY A 1 71 ? 0.209 11.006 18.658 1.00 94.25 71 GLY A C 1
ATOM 503 O O . GLY A 1 71 ? -0.954 10.743 18.993 1.00 94.25 71 GLY A O 1
ATOM 504 N N . GLN A 1 72 ? 0.504 12.006 17.829 1.00 92.75 72 GLN A N 1
ATOM 505 C CA . GLN A 1 72 ? -0.488 12.868 17.196 1.00 92.75 72 GLN A CA 1
ATOM 506 C C . GLN A 1 72 ? -1.363 12.085 16.220 1.00 92.75 72 GLN A C 1
ATOM 508 O O . GLN A 1 72 ? -2.589 12.210 16.279 1.00 92.75 72 GLN A O 1
ATOM 513 N N . VAL A 1 73 ? -0.774 11.229 15.375 1.00 92.62 73 VAL A N 1
ATOM 514 C CA . VAL A 1 73 ? -1.548 10.396 14.443 1.00 92.62 73 VAL A CA 1
ATOM 515 C C . VAL A 1 73 ? -2.465 9.436 15.203 1.00 92.62 73 VAL A C 1
ATOM 517 O O . VAL A 1 73 ? -3.650 9.345 14.883 1.00 92.62 73 VAL A O 1
ATOM 520 N N . ARG A 1 74 ? -1.976 8.757 16.249 1.00 93.81 74 ARG A N 1
ATOM 521 C CA . ARG A 1 74 ? -2.811 7.880 17.091 1.00 93.81 74 ARG A CA 1
ATOM 522 C C . ARG A 1 74 ? -3.958 8.649 17.737 1.00 93.81 74 ARG A C 1
ATOM 524 O O . ARG A 1 74 ? -5.089 8.168 17.710 1.00 93.81 74 ARG A O 1
ATOM 531 N N . SER A 1 75 ? -3.688 9.842 18.264 1.00 92.56 75 SER A N 1
ATOM 532 C CA . SER A 1 75 ? -4.706 10.698 18.884 1.00 92.56 75 SER A CA 1
ATOM 533 C C . SER A 1 75 ? -5.755 11.180 17.874 1.00 92.56 75 SER A C 1
ATOM 535 O O . SER A 1 75 ? -6.950 11.178 18.176 1.00 92.56 75 SER A O 1
ATOM 537 N N . ASP A 1 76 ? -5.343 11.549 16.654 1.00 91.88 76 ASP A N 1
ATOM 538 C CA . ASP A 1 76 ? -6.258 11.918 15.565 1.00 91.88 76 ASP A CA 1
ATOM 539 C C . ASP A 1 76 ? -7.159 10.747 15.160 1.00 91.88 76 ASP A C 1
ATOM 541 O O . ASP A 1 76 ? -8.380 10.895 15.074 1.00 91.88 76 ASP A O 1
ATOM 545 N N . LEU A 1 77 ? -6.574 9.564 14.968 1.00 92.81 77 LEU A N 1
ATOM 546 C CA . LEU A 1 77 ? -7.312 8.364 14.586 1.00 92.81 77 LEU A CA 1
ATOM 547 C C . LEU A 1 77 ? -8.267 7.908 15.688 1.00 92.81 77 LEU A C 1
ATOM 549 O O . LEU A 1 77 ? -9.416 7.600 15.388 1.00 92.81 77 LEU A O 1
ATOM 553 N N . ALA A 1 78 ? -7.843 7.931 16.954 1.00 92.06 78 ALA A N 1
ATOM 554 C CA . ALA A 1 78 ? -8.703 7.597 18.088 1.00 92.06 78 ALA A CA 1
ATOM 555 C C . ALA A 1 78 ? -9.922 8.528 18.185 1.00 92.06 78 ALA A C 1
ATOM 557 O O . ALA A 1 78 ? -11.017 8.080 18.516 1.00 92.06 78 ALA A O 1
ATOM 558 N N . ARG A 1 79 ? -9.757 9.814 17.847 1.00 91.44 79 ARG A N 1
ATOM 559 C CA . ARG A 1 79 ? -10.858 10.787 17.802 1.00 91.44 79 ARG A CA 1
ATOM 560 C C . ARG A 1 79 ? -11.800 10.562 16.616 1.00 91.44 79 ARG A C 1
ATOM 562 O O . ARG A 1 79 ? -13.000 10.791 16.737 1.00 91.44 79 ARG A O 1
ATOM 569 N N . ARG A 1 80 ? -11.266 10.186 15.451 1.00 91.50 80 ARG A N 1
ATOM 570 C CA . ARG A 1 80 ? -12.013 10.157 14.179 1.00 91.50 80 ARG A CA 1
ATOM 571 C C . ARG A 1 80 ? -12.619 8.798 13.844 1.00 91.50 80 ARG A C 1
ATOM 573 O O . ARG A 1 80 ? -13.616 8.746 13.126 1.00 91.50 80 ARG A O 1
ATOM 580 N N . ILE A 1 81 ? -12.031 7.704 14.324 1.00 92.00 81 ILE A N 1
ATOM 581 C CA . ILE A 1 81 ? -12.541 6.351 14.098 1.00 92.00 81 ILE A CA 1
ATOM 582 C C . ILE A 1 81 ? -13.639 6.069 15.122 1.00 92.00 81 ILE A C 1
ATOM 584 O O . ILE A 1 81 ? -13.384 5.648 16.245 1.00 92.00 81 ILE A O 1
ATOM 588 N N . THR A 1 82 ? -14.885 6.281 14.710 1.00 89.81 82 THR A N 1
ATOM 589 C CA . THR A 1 82 ? -16.070 5.971 15.526 1.00 89.81 82 THR A CA 1
ATOM 590 C C . THR A 1 82 ? -16.577 4.546 15.307 1.00 89.81 82 THR A C 1
ATOM 592 O O . THR A 1 82 ? -17.199 3.957 16.189 1.00 89.81 82 THR A O 1
ATOM 595 N N . ARG A 1 83 ? -16.303 3.972 14.130 1.00 89.69 83 ARG A N 1
ATOM 596 C CA . ARG A 1 83 ? -16.651 2.601 13.749 1.00 89.69 83 ARG A CA 1
ATOM 597 C C . ARG A 1 83 ? -15.624 2.070 12.758 1.00 89.69 83 ARG A C 1
ATOM 599 O O . ARG A 1 83 ? -15.225 2.775 11.834 1.00 89.69 83 ARG A O 1
ATOM 606 N N . VAL A 1 84 ? -15.265 0.801 12.912 1.00 91.06 84 VAL A N 1
ATOM 607 C CA . VAL A 1 84 ? -14.443 0.064 11.949 1.00 91.06 84 VAL A CA 1
ATOM 608 C C . VAL A 1 84 ? -15.349 -0.934 11.223 1.00 91.06 84 VAL A C 1
ATOM 610 O O . VAL A 1 84 ? -15.970 -1.765 11.889 1.00 91.06 84 VAL A O 1
ATOM 613 N N . PRO A 1 85 ? -15.485 -0.857 9.887 1.00 91.38 85 PRO A N 1
ATOM 614 C CA . PRO A 1 85 ? -16.198 -1.877 9.125 1.00 91.38 85 PRO A CA 1
ATOM 615 C C . PRO A 1 85 ? -15.612 -3.274 9.365 1.00 91.38 85 PRO A C 1
ATOM 617 O O . PRO A 1 85 ? -14.401 -3.426 9.553 1.00 91.38 85 PRO A O 1
ATOM 620 N N . ALA A 1 86 ? -16.458 -4.304 9.320 1.00 87.62 86 ALA A N 1
ATOM 621 C CA . ALA A 1 86 ? -15.999 -5.685 9.426 1.00 87.62 86 ALA A CA 1
ATOM 622 C C . ALA A 1 86 ? -14.943 -5.991 8.348 1.00 87.62 86 ALA A C 1
ATOM 624 O O . ALA A 1 86 ? -15.003 -5.457 7.241 1.00 87.62 86 ALA A O 1
ATOM 625 N N . ARG A 1 87 ? -13.976 -6.856 8.679 1.00 88.00 87 ARG A N 1
ATOM 626 C CA . ARG A 1 87 ? -12.873 -7.261 7.783 1.00 88.00 87 ARG A CA 1
ATOM 627 C C . ARG A 1 87 ? -11.933 -6.118 7.349 1.00 88.00 87 ARG A C 1
ATOM 629 O O . ARG A 1 87 ? -11.180 -6.285 6.394 1.00 88.00 87 ARG A O 1
ATOM 636 N N . THR A 1 88 ? -11.943 -4.970 8.033 1.00 95.19 88 THR A N 1
ATOM 637 C CA . THR A 1 88 ? -10.924 -3.928 7.818 1.00 95.19 88 THR A CA 1
ATOM 638 C C . THR A 1 88 ? -9.564 -4.431 8.296 1.00 95.19 88 THR A C 1
ATOM 640 O O . THR A 1 88 ? -9.441 -4.945 9.405 1.00 95.19 88 THR A O 1
ATOM 643 N N . ASP A 1 89 ? -8.537 -4.248 7.471 1.00 96.94 89 ASP A N 1
ATOM 644 C CA . ASP A 1 89 ? -7.156 -4.616 7.787 1.00 96.94 89 ASP A CA 1
ATOM 645 C C . ASP A 1 89 ? -6.220 -3.403 7.799 1.00 96.94 89 ASP A C 1
ATOM 647 O O . ASP A 1 89 ? -5.226 -3.397 8.530 1.00 96.94 89 ASP A O 1
ATOM 651 N N . LEU A 1 90 ? -6.548 -2.377 7.007 1.00 96.88 90 LEU A N 1
ATOM 652 C CA . LEU A 1 90 ? -5.782 -1.147 6.880 1.00 96.88 90 LEU A CA 1
ATOM 653 C C . LEU A 1 90 ? -6.684 0.083 6.987 1.00 96.88 90 LEU A C 1
ATOM 655 O O . LEU A 1 90 ? -7.822 0.075 6.512 1.00 96.88 90 LEU A O 1
ATOM 659 N N . ILE A 1 91 ? -6.129 1.164 7.530 1.00 96.44 91 ILE A N 1
ATOM 660 C CA . ILE A 1 91 ? -6.685 2.513 7.407 1.00 96.44 91 ILE A CA 1
ATOM 661 C C . ILE A 1 91 ? -5.698 3.351 6.601 1.00 96.44 91 ILE A C 1
ATOM 663 O O . ILE A 1 91 ? -4.580 3.598 7.048 1.00 96.44 91 ILE A O 1
ATOM 667 N N . LEU A 1 92 ? -6.117 3.810 5.422 1.00 94.56 92 LEU A N 1
ATOM 668 C CA . LEU A 1 92 ? -5.367 4.794 4.646 1.00 94.56 92 LEU A CA 1
ATOM 669 C C . LEU A 1 92 ? -5.894 6.199 4.907 1.00 94.56 92 LEU A C 1
ATOM 671 O O . LEU A 1 92 ? -7.089 6.409 5.125 1.00 94.56 92 LEU A O 1
ATOM 675 N N . ARG A 1 93 ? -4.993 7.173 4.829 1.00 91.62 93 ARG A N 1
ATOM 676 C CA . ARG A 1 93 ? -5.308 8.599 4.900 1.00 91.62 93 ARG A CA 1
ATOM 677 C C . ARG A 1 93 ? -5.127 9.192 3.509 1.00 91.62 93 ARG A C 1
ATOM 679 O O . ARG A 1 93 ? -4.086 9.000 2.882 1.00 91.62 93 ARG A O 1
ATOM 686 N N . THR A 1 94 ? -6.138 9.889 2.993 1.00 86.06 94 THR A N 1
ATOM 687 C CA . THR A 1 94 ? -5.933 10.681 1.770 1.00 86.06 94 THR A CA 1
ATOM 688 C C . THR A 1 94 ? -5.007 11.866 2.070 1.00 86.06 94 THR A C 1
ATOM 690 O O . THR A 1 94 ? -4.852 12.252 3.223 1.00 86.06 94 THR A O 1
ATOM 693 N N . SER A 1 95 ? -4.376 12.465 1.057 1.00 70.00 95 SER A N 1
ATOM 694 C CA . SER A 1 95 ? -3.404 13.562 1.237 1.00 70.00 95 SER A CA 1
ATOM 695 C C . SER A 1 95 ? -4.003 14.872 1.777 1.00 70.00 95 SER A C 1
ATOM 697 O O . SER A 1 95 ? -3.266 15.810 2.046 1.00 70.00 95 SER A O 1
ATOM 699 N N . GLY A 1 96 ? -5.326 14.945 1.981 1.00 59.25 96 GLY A N 1
ATOM 700 C CA . GLY A 1 96 ? -5.959 16.005 2.772 1.00 59.25 96 GLY A CA 1
ATOM 701 C C . GLY A 1 96 ? -5.680 17.431 2.298 1.00 59.25 96 GLY A C 1
ATOM 702 O O . GLY A 1 96 ? -5.483 18.303 3.135 1.00 59.25 96 GLY A O 1
ATOM 703 N N . SER A 1 97 ? -5.699 17.688 0.986 1.00 53.19 97 SER A N 1
ATOM 704 C CA . SER A 1 97 ? -5.309 18.983 0.402 1.00 53.19 97 SER A CA 1
ATOM 705 C C . SER A 1 97 ? -6.212 20.178 0.756 1.00 53.19 97 SER A C 1
ATOM 707 O O . SER A 1 97 ? -5.880 21.297 0.388 1.00 53.19 97 SER A O 1
ATOM 709 N N . THR A 1 98 ? -7.355 19.978 1.426 1.00 48.50 98 THR A N 1
ATOM 710 C CA . THR A 1 98 ? -8.362 21.043 1.644 1.00 48.50 98 THR A CA 1
ATOM 711 C C . THR A 1 98 ? -8.719 21.285 3.116 1.00 48.50 98 THR A C 1
ATOM 713 O O . THR A 1 98 ? -9.190 22.362 3.453 1.00 48.50 98 THR A O 1
ATOM 716 N N . THR A 1 99 ? -8.497 20.320 4.014 1.00 54.50 99 THR A N 1
ATOM 717 C CA . THR A 1 99 ? -8.937 20.394 5.428 1.00 54.50 99 THR A CA 1
ATOM 718 C C . THR A 1 99 ? -7.810 20.158 6.435 1.00 54.50 99 THR A C 1
ATOM 720 O O . THR A 1 99 ? -8.070 20.064 7.634 1.00 54.50 99 THR A O 1
ATOM 723 N N . GLY A 1 100 ? -6.574 19.944 5.964 1.00 55.97 100 GLY A N 1
ATOM 724 C CA . GLY A 1 100 ? -5.444 19.506 6.797 1.00 55.97 100 GLY A CA 1
ATOM 725 C C . GLY A 1 100 ? -5.602 18.096 7.389 1.00 55.97 100 GLY A C 1
ATOM 726 O O . GLY A 1 100 ? -4.699 17.592 8.044 1.00 55.97 100 GLY A O 1
ATOM 727 N N . THR A 1 101 ? -6.736 17.429 7.150 1.00 64.56 101 THR A N 1
ATOM 728 C CA . THR A 1 101 ? -7.069 16.101 7.678 1.00 64.56 101 THR A CA 1
ATOM 729 C C . THR A 1 101 ? -7.716 15.274 6.573 1.00 64.56 101 THR A C 1
ATOM 731 O O . THR A 1 101 ? -8.929 15.290 6.361 1.00 64.56 101 THR A O 1
ATOM 734 N N . GLY A 1 102 ? -6.899 14.547 5.811 1.00 79.00 102 GLY A N 1
ATOM 735 C CA . GLY A 1 102 ? -7.403 13.691 4.739 1.00 79.00 102 GLY A CA 1
ATOM 736 C C . GLY A 1 102 ? -8.365 12.617 5.232 1.00 79.00 102 GLY A C 1
ATOM 737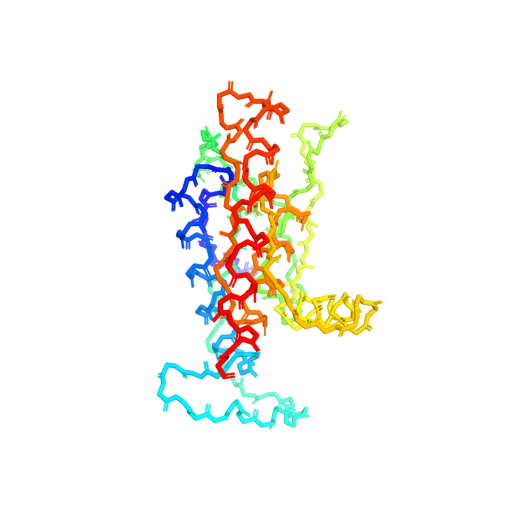 O O . GLY A 1 102 ? -8.325 12.222 6.397 1.00 79.00 102 GLY A O 1
ATOM 738 N N . ARG A 1 103 ? -9.262 12.158 4.355 1.00 89.19 103 ARG A N 1
ATOM 739 C CA . ARG A 1 103 ? -10.292 11.162 4.685 1.00 89.19 103 ARG A CA 1
ATOM 740 C C . ARG A 1 103 ? -9.643 9.856 5.140 1.00 89.19 103 ARG A C 1
ATOM 742 O O . ARG A 1 103 ? -8.629 9.448 4.577 1.00 89.19 103 ARG A O 1
ATOM 749 N N . LEU A 1 104 ? -10.259 9.210 6.130 1.00 93.56 104 LEU A N 1
ATOM 750 C CA . LEU A 1 104 ? -9.892 7.862 6.555 1.00 93.56 104 LEU A CA 1
ATOM 751 C C . LEU A 1 104 ? -10.618 6.855 5.671 1.00 93.56 104 LEU A C 1
ATOM 753 O O . LEU A 1 104 ? -11.843 6.899 5.558 1.00 93.56 104 LEU A O 1
ATOM 757 N N . ILE A 1 105 ? -9.859 5.966 5.047 1.00 94.81 105 ILE A N 1
ATOM 758 C CA . ILE A 1 105 ? -10.364 4.935 4.150 1.00 94.81 105 ILE A CA 1
ATOM 759 C C . ILE A 1 105 ? -10.054 3.583 4.778 1.00 94.81 105 ILE A C 1
ATOM 761 O O . ILE A 1 105 ? -8.894 3.188 4.879 1.00 94.81 105 ILE A O 1
ATOM 765 N N . ALA A 1 106 ? -11.102 2.881 5.201 1.00 95.81 106 ALA A N 1
ATOM 766 C CA . ALA A 1 106 ? -11.000 1.500 5.644 1.00 95.81 106 ALA A CA 1
ATOM 767 C C . ALA A 1 106 ? -10.843 0.577 4.433 1.00 95.81 106 ALA A C 1
ATOM 769 O O . ALA A 1 106 ? -11.631 0.645 3.490 1.00 95.81 106 ALA A O 1
ATOM 770 N N . MET A 1 107 ? -9.826 -0.280 4.460 1.00 96.50 107 MET A N 1
ATOM 771 C CA . MET A 1 107 ? -9.549 -1.236 3.393 1.00 96.50 107 MET A CA 1
ATOM 772 C C . MET A 1 107 ? -9.356 -2.635 3.965 1.00 96.50 107 MET A C 1
ATOM 774 O O . MET A 1 107 ? -8.658 -2.823 4.965 1.00 96.50 107 MET A O 1
ATOM 778 N N . SER A 1 108 ? -9.961 -3.624 3.313 1.00 97.06 108 SER A N 1
ATOM 779 C CA . SER A 1 108 ? -9.664 -5.029 3.572 1.00 97.06 108 SER A CA 1
ATOM 780 C C . SER A 1 108 ? -8.461 -5.473 2.747 1.00 97.06 108 SER A C 1
ATOM 782 O O . SER A 1 108 ? -8.227 -4.988 1.634 1.00 97.06 108 SER A O 1
ATOM 784 N N . ALA A 1 109 ? -7.720 -6.446 3.268 1.00 97.25 109 ALA A N 1
ATOM 785 C CA . ALA A 1 109 ? -6.649 -7.096 2.528 1.00 97.25 109 ALA A CA 1
ATOM 786 C C . ALA A 1 109 ? -7.176 -7.747 1.231 1.00 97.25 109 ALA A C 1
ATOM 788 O O . ALA A 1 109 ? -6.551 -7.641 0.177 1.00 97.25 109 ALA A O 1
ATOM 789 N N . ALA A 1 110 ? -8.378 -8.334 1.278 1.00 97.06 110 ALA A N 1
ATOM 790 C CA . ALA A 1 110 ? -9.025 -8.953 0.122 1.00 97.06 110 ALA A CA 1
ATOM 791 C C . ALA A 1 110 ? -9.311 -7.952 -1.013 1.00 97.06 110 ALA A C 1
ATOM 793 O O . ALA A 1 110 ? -9.069 -8.264 -2.176 1.00 97.06 110 ALA A O 1
ATOM 794 N N . ALA A 1 111 ? -9.765 -6.731 -0.697 1.00 97.62 111 ALA A N 1
ATOM 795 C CA . ALA A 1 111 ? -10.005 -5.699 -1.709 1.00 97.62 111 ALA A CA 1
ATOM 796 C C . ALA A 1 111 ? -8.704 -5.250 -2.396 1.00 97.62 111 ALA A C 1
ATOM 798 O O . ALA A 1 111 ? -8.679 -5.031 -3.610 1.00 97.62 111 ALA A O 1
ATOM 799 N N . LEU A 1 112 ? -7.610 -5.147 -1.634 1.00 98.19 112 LEU A N 1
ATOM 800 C CA . LEU A 1 112 ? -6.289 -4.839 -2.183 1.00 98.19 112 LEU A CA 1
ATOM 801 C C . LEU A 1 112 ? -5.824 -5.935 -3.152 1.00 98.19 112 LEU A C 1
ATOM 803 O O . LEU A 1 112 ? -5.418 -5.624 -4.271 1.00 98.19 112 LEU A O 1
ATOM 807 N N . MET A 1 113 ? -5.962 -7.203 -2.762 1.00 98.19 113 MET A N 1
ATOM 808 C CA . MET A 1 113 ? -5.595 -8.347 -3.603 1.00 98.19 113 MET A CA 1
ATOM 809 C C . MET A 1 113 ? -6.457 -8.468 -4.855 1.00 98.19 113 MET A C 1
ATOM 811 O O . MET A 1 113 ? -5.931 -8.703 -5.939 1.00 98.19 113 MET A O 1
ATOM 815 N N . ALA A 1 114 ? -7.768 -8.244 -4.741 1.00 98.19 114 ALA A N 1
ATOM 816 C CA . ALA A 1 114 ? -8.662 -8.216 -5.893 1.00 98.19 114 ALA A CA 1
ATOM 817 C C . ALA A 1 114 ? -8.229 -7.144 -6.910 1.00 98.19 114 ALA A C 1
ATOM 819 O O . ALA A 1 114 ? -8.187 -7.410 -8.112 1.00 98.19 114 ALA A O 1
ATOM 820 N N . SER A 1 115 ? -7.831 -5.956 -6.437 1.00 98.12 115 SER A N 1
ATOM 821 C CA . SER A 1 115 ? -7.285 -4.897 -7.296 1.00 98.12 115 SER A CA 1
ATOM 822 C C . SER A 1 115 ? -5.970 -5.308 -7.972 1.00 98.12 115 SER A C 1
ATOM 824 O O . SER A 1 115 ? -5.790 -5.048 -9.167 1.00 98.12 115 SER A O 1
ATOM 826 N N . ALA A 1 116 ? -5.068 -5.981 -7.251 1.00 97.88 116 ALA A N 1
ATOM 827 C CA . 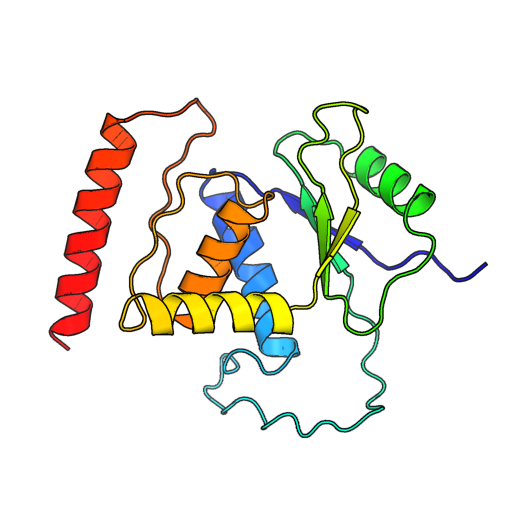ALA A 1 116 ? -3.818 -6.484 -7.815 1.00 97.88 116 ALA A CA 1
ATOM 828 C C . ALA A 1 116 ? -4.055 -7.533 -8.910 1.00 97.88 116 ALA A C 1
ATOM 830 O O . ALA A 1 116 ? -3.573 -7.355 -10.029 1.00 97.88 116 ALA A O 1
ATOM 831 N N . ARG A 1 117 ? -4.888 -8.545 -8.638 1.00 97.25 117 ARG A N 1
ATOM 832 C CA . ARG A 1 117 ? -5.266 -9.592 -9.603 1.00 97.25 117 ARG A CA 1
ATOM 833 C C . ARG A 1 117 ? -5.932 -9.023 -10.848 1.00 97.25 117 ARG A C 1
ATOM 835 O O . ARG A 1 117 ? -5.558 -9.378 -11.961 1.00 97.25 117 ARG A O 1
ATOM 842 N N . ALA A 1 118 ? -6.873 -8.092 -10.678 1.00 98.12 118 ALA A N 1
ATOM 843 C CA . ALA A 1 118 ? -7.514 -7.413 -11.803 1.00 98.12 118 ALA A CA 1
ATOM 844 C C . ALA A 1 118 ? -6.497 -6.631 -12.654 1.00 98.12 118 ALA A C 1
ATOM 846 O O . ALA A 1 118 ? -6.603 -6.600 -13.880 1.00 98.12 118 ALA A O 1
ATOM 847 N N . THR A 1 119 ? -5.489 -6.032 -12.012 1.00 97.75 119 THR A N 1
ATOM 848 C CA . THR A 1 119 ? -4.404 -5.333 -12.709 1.00 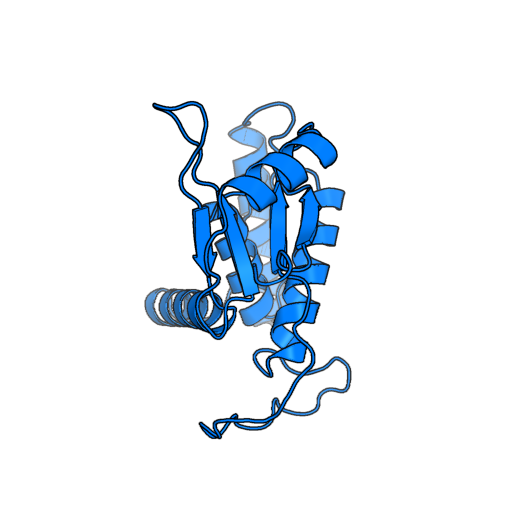97.75 119 THR A CA 1
ATOM 849 C C . THR A 1 119 ? -3.541 -6.312 -13.509 1.00 97.75 119 THR A C 1
ATOM 851 O O . THR A 1 119 ? -3.301 -6.066 -14.687 1.00 97.75 119 THR A O 1
ATOM 854 N N . HIS A 1 120 ? -3.114 -7.432 -12.916 1.00 95.25 120 HIS A N 1
ATOM 855 C CA . HIS A 1 120 ? -2.357 -8.469 -13.631 1.00 95.25 120 HIS A CA 1
ATOM 856 C C . HIS A 1 120 ? -3.150 -9.032 -14.810 1.00 95.25 120 HIS A C 1
ATOM 858 O O . HIS A 1 120 ? -2.635 -9.060 -15.922 1.00 95.25 120 HIS A O 1
ATOM 864 N N . ALA A 1 121 ? -4.422 -9.389 -14.609 1.00 96.12 121 ALA A N 1
ATOM 865 C CA . ALA A 1 121 ? -5.285 -9.898 -15.676 1.00 96.12 121 ALA A CA 1
ATOM 866 C C . ALA A 1 121 ? -5.410 -8.902 -16.840 1.00 96.12 121 ALA A C 1
ATOM 868 O O . ALA A 1 121 ? -5.334 -9.288 -18.003 1.00 96.12 121 ALA A O 1
ATOM 869 N N . ARG A 1 122 ? -5.545 -7.602 -16.539 1.00 97.50 122 ARG A N 1
ATOM 870 C CA . ARG A 1 122 ? -5.602 -6.550 -17.562 1.00 97.50 122 ARG A CA 1
ATOM 871 C C . ARG A 1 122 ? -4.279 -6.374 -18.313 1.00 97.50 122 ARG A C 1
ATOM 873 O O . ARG A 1 122 ? -4.314 -6.029 -19.490 1.00 97.50 122 ARG A O 1
ATOM 880 N N . LEU A 1 123 ? -3.145 -6.554 -17.639 1.00 95.44 123 LEU A N 1
ATOM 881 C CA . LEU A 1 123 ? -1.806 -6.348 -18.202 1.00 95.44 123 LEU A CA 1
ATOM 882 C C . LEU A 1 123 ? -1.187 -7.617 -18.812 1.00 95.44 123 LEU A C 1
ATOM 884 O O . LEU A 1 123 ? -0.077 -7.550 -19.330 1.00 95.44 123 LEU A O 1
ATOM 888 N N . GLY A 1 124 ? -1.896 -8.749 -18.782 1.00 94.00 124 GLY A N 1
ATOM 889 C CA . GLY A 1 124 ? -1.443 -10.010 -19.373 1.00 94.00 124 GLY A CA 1
ATOM 890 C C . GLY A 1 124 ? -0.640 -10.919 -18.438 1.00 94.00 124 GLY A C 1
ATOM 891 O O . GLY A 1 124 ? -0.036 -11.874 -18.913 1.00 94.00 124 GLY A O 1
ATOM 892 N N . GLY A 1 125 ? -0.637 -10.658 -17.127 1.00 91.81 125 GLY A N 1
ATOM 893 C CA . GLY A 1 125 ? -0.019 -11.527 -16.124 1.00 91.81 125 GLY A CA 1
ATOM 894 C C . GLY A 1 125 ? 0.748 -10.790 -15.018 1.00 91.81 125 GLY A C 1
ATOM 895 O O . GLY A 1 125 ? 0.669 -9.560 -14.907 1.00 91.81 125 GLY A O 1
ATOM 896 N N . PRO 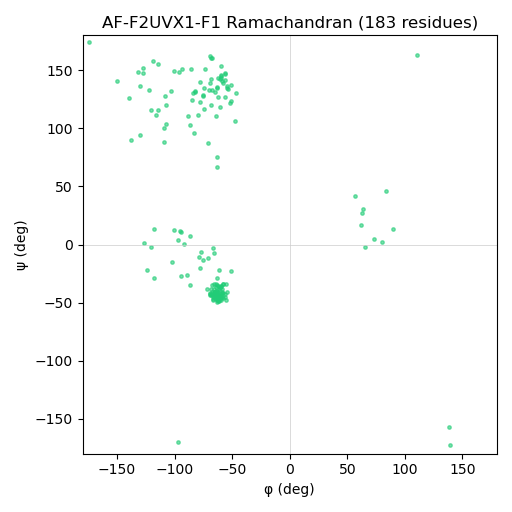A 1 126 ? 1.466 -11.545 -14.163 1.00 91.06 126 PRO A N 1
ATOM 897 C CA . PRO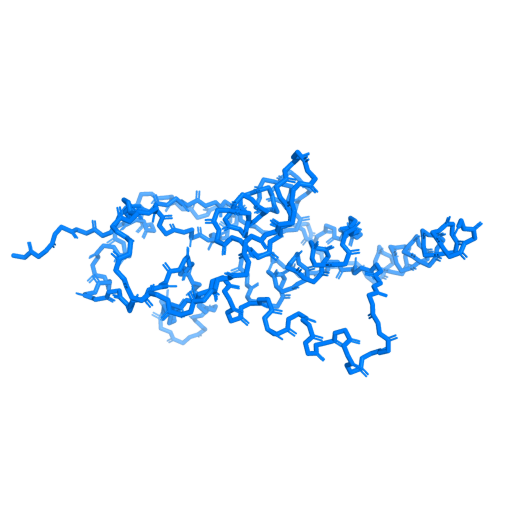 A 1 126 ? 2.370 -10.987 -13.163 1.00 91.06 126 PRO A CA 1
ATOM 898 C C . PRO A 1 126 ? 3.610 -10.357 -13.816 1.00 91.06 126 PRO A C 1
ATOM 900 O O . PRO A 1 126 ? 3.953 -10.637 -14.962 1.00 91.06 126 PRO A O 1
ATOM 903 N N . GLY A 1 127 ? 4.315 -9.512 -13.065 1.00 89.75 127 GLY A N 1
ATOM 904 C CA . GLY A 1 127 ? 5.537 -8.860 -13.531 1.00 89.75 127 GLY A CA 1
ATOM 905 C C . GLY A 1 127 ? 6.224 -8.060 -12.431 1.00 89.75 127 GLY A C 1
ATOM 906 O O . GLY A 1 127 ? 5.689 -7.912 -11.332 1.00 89.75 127 GLY A O 1
ATOM 907 N N . THR A 1 128 ? 7.411 -7.537 -12.737 1.00 93.31 128 THR A N 1
ATOM 908 C CA . THR A 1 128 ? 8.166 -6.660 -11.834 1.00 93.31 128 THR A CA 1
ATOM 909 C C . THR A 1 128 ? 7.545 -5.266 -11.813 1.00 93.31 128 THR A C 1
ATOM 911 O O . THR A 1 128 ? 7.356 -4.649 -12.863 1.00 93.31 128 THR A O 1
ATOM 914 N N . TRP A 1 129 ? 7.268 -4.746 -10.619 1.00 95.31 129 TRP A N 1
ATOM 915 C CA . TRP A 1 129 ? 6.713 -3.406 -10.444 1.00 95.31 129 TRP A CA 1
ATOM 916 C C . TRP A 1 129 ? 7.780 -2.395 -10.042 1.00 95.31 129 TRP A C 1
ATOM 918 O O . TRP A 1 129 ? 8.741 -2.714 -9.348 1.00 95.31 129 TRP A O 1
ATOM 928 N N . LEU A 1 130 ? 7.571 -1.152 -10.458 1.00 96.44 130 LEU A N 1
ATOM 929 C CA . LEU A 1 130 ? 8.381 -0.007 -10.071 1.00 96.44 130 LEU A CA 1
ATOM 930 C C . LEU A 1 130 ? 7.623 0.802 -9.015 1.00 96.44 130 LEU A C 1
ATOM 932 O O . LEU A 1 130 ? 6.450 1.108 -9.234 1.00 96.44 130 LEU A O 1
ATOM 936 N N . LEU A 1 131 ? 8.281 1.181 -7.917 1.00 97.44 131 LEU A N 1
ATOM 937 C CA . LEU A 1 131 ? 7.728 2.025 -6.853 1.00 97.44 131 LEU A CA 1
ATOM 938 C C . LEU A 1 131 ? 8.368 3.424 -6.861 1.00 97.44 131 LEU A C 1
ATOM 940 O O . LEU A 1 131 ? 9.350 3.633 -6.154 1.00 97.44 131 LEU A O 1
ATOM 944 N N . PRO A 1 132 ? 7.821 4.388 -7.628 1.00 96.06 132 PRO A N 1
ATOM 945 C CA . PRO A 1 132 ? 8.276 5.780 -7.626 1.00 96.06 132 PRO A CA 1
ATOM 946 C C . PRO A 1 132 ? 7.386 6.717 -6.796 1.00 96.06 132 PRO A C 1
ATOM 948 O O . PRO A 1 132 ? 7.463 7.933 -6.946 1.00 96.06 132 PRO A O 1
ATOM 951 N N . LEU A 1 133 ? 6.479 6.164 -5.985 1.00 95.12 133 LEU A N 1
ATOM 952 C CA . LEU A 1 133 ? 5.493 6.914 -5.208 1.00 95.12 133 LEU A CA 1
ATOM 953 C C . LEU A 1 133 ? 5.555 6.501 -3.736 1.00 95.12 133 LEU A C 1
ATOM 955 O O . LEU A 1 133 ? 5.762 5.316 -3.463 1.00 95.12 133 LEU A O 1
ATOM 959 N N . PRO A 1 134 ? 5.287 7.420 -2.790 1.00 95.31 134 PRO A N 1
ATOM 960 C CA . PRO A 1 134 ? 5.254 7.085 -1.375 1.00 95.31 134 PRO A CA 1
ATOM 961 C C . PRO A 1 134 ? 4.261 5.962 -1.054 1.00 95.31 134 PRO A C 1
ATOM 963 O O . PRO A 1 134 ? 3.072 6.041 -1.375 1.00 95.31 134 PRO A O 1
ATOM 966 N N . ALA A 1 135 ? 4.744 4.919 -0.378 1.00 96.94 135 ALA 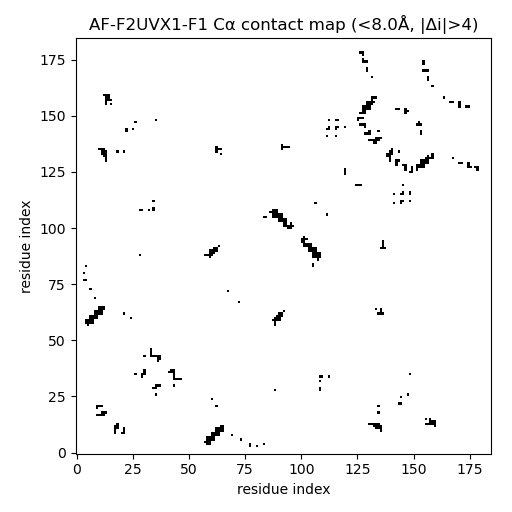A N 1
ATOM 967 C CA . ALA A 1 135 ? 3.983 3.706 -0.087 1.00 96.94 135 ALA A CA 1
ATOM 968 C C . ALA A 1 135 ? 2.867 3.886 0.959 1.00 96.94 135 ALA A C 1
ATOM 970 O O . ALA A 1 135 ? 2.009 3.015 1.093 1.00 96.94 135 ALA A O 1
ATOM 971 N N . HIS A 1 136 ? 2.832 5.021 1.666 1.00 95.25 136 HIS A N 1
ATOM 972 C CA . HIS A 1 136 ? 1.727 5.365 2.565 1.00 95.25 136 HIS A CA 1
ATOM 973 C C . HIS A 1 136 ? 0.487 5.903 1.828 1.00 95.25 136 HIS A C 1
ATOM 975 O O . HIS A 1 136 ? -0.592 6.004 2.412 1.00 95.25 136 HIS A O 1
ATOM 981 N N . HIS A 1 137 ? 0.602 6.211 0.534 1.00 93.81 137 HIS A N 1
ATOM 982 C CA . HIS A 1 137 ? -0.543 6.503 -0.323 1.00 93.81 137 HIS A CA 1
ATOM 983 C C . HIS A 1 137 ? -1.011 5.250 -1.058 1.00 93.81 137 HIS A C 1
ATOM 985 O O . HIS A 1 137 ? -0.212 4.387 -1.413 1.00 93.81 137 HIS A O 1
ATOM 991 N N . VAL A 1 138 ? -2.308 5.187 -1.379 1.00 95.50 138 VAL A N 1
ATOM 992 C CA . VAL A 1 138 ? -2.915 4.012 -2.032 1.00 95.50 138 VAL A CA 1
ATOM 993 C C . VAL A 1 138 ? -2.211 3.612 -3.336 1.00 95.50 138 VAL A C 1
ATOM 995 O O . VAL A 1 138 ? -2.099 2.425 -3.622 1.00 95.50 138 VAL A O 1
ATOM 998 N N . ALA A 1 139 ? -1.690 4.577 -4.101 1.00 94.75 139 ALA A N 1
ATOM 999 C CA . ALA A 1 139 ? -0.976 4.308 -5.347 1.00 94.75 139 ALA A CA 1
ATOM 1000 C C . ALA A 1 139 ? 0.353 3.565 -5.114 1.00 94.75 139 ALA A C 1
ATOM 1002 O O . ALA A 1 139 ? 0.608 2.559 -5.774 1.00 94.75 139 ALA A O 1
ATOM 1003 N N . GLY A 1 140 ? 1.165 4.021 -4.151 1.00 96.62 140 GLY A N 1
ATOM 1004 C CA . GLY A 1 140 ? 2.408 3.348 -3.765 1.00 96.62 140 GLY A CA 1
ATOM 1005 C C . GLY A 1 140 ? 2.147 2.018 -3.053 1.00 96.62 140 GLY A C 1
ATOM 1006 O O . GLY A 1 140 ? 2.758 1.005 -3.380 1.00 96.62 140 GLY A O 1
ATOM 1007 N N . LEU A 1 141 ? 1.161 1.978 -2.154 1.00 98.12 141 LEU A N 1
ATOM 1008 C CA . LEU A 1 141 ? 0.744 0.753 -1.468 1.00 98.12 141 LEU A CA 1
ATOM 1009 C C . LEU A 1 141 ? 0.344 -0.349 -2.463 1.00 98.12 141 LEU A C 1
ATOM 1011 O O . LEU A 1 141 ? 0.758 -1.497 -2.322 1.00 98.12 141 LEU A O 1
ATOM 1015 N N . GLN A 1 142 ? -0.434 -0.010 -3.495 1.00 98.00 142 GLN A N 1
ATOM 1016 C CA . GLN A 1 142 ? -0.872 -0.977 -4.505 1.00 98.00 142 GLN A CA 1
ATOM 1017 C C . GLN A 1 142 ? 0.288 -1.574 -5.307 1.00 98.00 142 GLN A C 1
ATOM 1019 O O . GLN A 1 142 ? 0.204 -2.723 -5.730 1.00 98.00 142 GLN A O 1
ATOM 1024 N N . ILE A 1 143 ? 1.393 -0.849 -5.484 1.00 97.94 143 ILE A N 1
ATOM 1025 C CA . ILE A 1 143 ? 2.604 -1.411 -6.094 1.00 97.94 143 ILE A CA 1
ATOM 1026 C C . ILE A 1 143 ? 3.194 -2.520 -5.212 1.00 97.94 143 ILE A C 1
ATOM 1028 O O . ILE A 1 143 ? 3.566 -3.573 -5.735 1.00 97.94 143 ILE A O 1
ATOM 1032 N N . LEU A 1 144 ? 3.210 -2.345 -3.886 1.00 98.38 144 LEU A N 1
ATOM 1033 C CA . LEU A 1 144 ? 3.661 -3.389 -2.959 1.00 98.38 144 LEU A CA 1
ATOM 1034 C C . LEU A 1 144 ? 2.758 -4.622 -3.016 1.00 98.38 144 LEU A C 1
ATOM 1036 O O . LEU A 1 144 ? 3.262 -5.734 -3.146 1.00 98.38 144 LEU A O 1
ATOM 1040 N N . ILE A 1 145 ? 1.436 -4.428 -2.989 1.00 98.44 145 ILE A N 1
ATOM 1041 C CA . ILE A 1 145 ? 0.466 -5.531 -3.062 1.00 98.44 145 ILE A CA 1
ATOM 1042 C C . ILE A 1 145 ? 0.612 -6.308 -4.375 1.00 98.44 145 ILE A C 1
ATOM 1044 O O . ILE A 1 145 ? 0.664 -7.534 -4.360 1.00 98.44 145 ILE A O 1
ATOM 1048 N N . ARG A 1 146 ? 0.742 -5.617 -5.512 1.00 97.88 146 ARG A N 1
ATOM 1049 C CA . ARG A 1 146 ? 0.937 -6.267 -6.818 1.00 97.88 146 ARG A CA 1
ATOM 1050 C C . ARG A 1 146 ? 2.262 -7.012 -6.921 1.00 97.88 146 ARG A C 1
ATOM 1052 O O . ARG A 1 146 ? 2.312 -8.039 -7.590 1.00 97.88 146 ARG A O 1
ATOM 1059 N N . SER A 1 147 ? 3.312 -6.505 -6.276 1.00 97.19 147 SER A N 1
ATOM 1060 C CA . SER A 1 147 ? 4.615 -7.179 -6.223 1.00 97.19 147 SER A CA 1
ATOM 1061 C C . SER A 1 147 ? 4.540 -8.447 -5.378 1.00 97.19 147 SER A C 1
ATOM 1063 O O . SER A 1 147 ? 5.032 -9.486 -5.805 1.00 97.19 147 SER A O 1
ATOM 1065 N N . LEU A 1 148 ? 3.866 -8.375 -4.224 1.00 97.38 148 LEU A N 1
ATOM 1066 C CA . LEU A 1 148 ? 3.613 -9.519 -3.346 1.00 97.38 148 LEU A CA 1
ATOM 1067 C C . LEU A 1 148 ? 2.783 -10.604 -4.044 1.00 97.38 148 LEU A C 1
ATOM 1069 O O . LEU A 1 148 ? 3.190 -11.759 -4.034 1.00 97.38 148 LEU A O 1
ATOM 1073 N N . GLU A 1 149 ? 1.683 -10.235 -4.708 1.00 95.94 149 GLU A N 1
ATOM 1074 C CA . GLU A 1 149 ? 0.868 -11.180 -5.493 1.00 95.94 149 GLU A CA 1
ATOM 1075 C C . GLU A 1 149 ? 1.658 -11.798 -6.657 1.00 95.94 149 GLU A C 1
ATOM 1077 O O . GLU A 1 149 ? 1.495 -12.972 -6.969 1.00 95.94 149 GLU A O 1
ATOM 1082 N N . ALA A 1 150 ? 2.548 -11.029 -7.291 1.00 94.06 150 ALA A N 1
ATOM 1083 C CA . ALA A 1 150 ? 3.408 -11.533 -8.361 1.00 94.06 150 ALA A CA 1
ATOM 1084 C C . ALA A 1 150 ? 4.599 -12.373 -7.855 1.00 94.06 150 ALA A C 1
ATOM 1086 O O . ALA A 1 150 ? 5.346 -12.894 -8.679 1.00 94.06 150 ALA A O 1
ATOM 1087 N N . GLY A 1 151 ? 4.834 -12.459 -6.539 1.00 93.81 151 GLY A N 1
ATOM 1088 C CA . GLY A 1 151 ? 6.034 -13.095 -5.984 1.00 93.81 151 GLY A CA 1
ATOM 1089 C C . GLY A 1 151 ? 7.339 -12.389 -6.377 1.00 93.81 151 GLY A C 1
ATOM 1090 O O . GLY A 1 151 ? 8.384 -13.026 -6.470 1.00 93.81 151 GLY A O 1
ATOM 1091 N N . THR A 1 152 ? 7.290 -11.079 -6.644 1.00 92.88 152 THR A N 1
ATOM 1092 C CA . THR A 1 152 ? 8.443 -10.279 -7.086 1.00 92.88 152 THR A CA 1
ATOM 1093 C C . THR A 1 152 ? 8.837 -9.229 -6.049 1.00 92.88 152 THR A C 1
ATOM 1095 O O . THR A 1 152 ? 8.025 -8.778 -5.232 1.00 92.88 152 THR A O 1
ATOM 1098 N N . GLU A 1 153 ? 10.103 -8.816 -6.087 1.00 93.12 153 GLU A N 1
ATOM 1099 C CA . GLU A 1 153 ? 10.554 -7.616 -5.385 1.00 93.12 153 GLU A CA 1
ATOM 1100 C C . GLU A 1 153 ? 10.289 -6.376 -6.253 1.00 93.12 153 GLU A C 1
ATOM 1102 O O . GLU A 1 153 ? 10.643 -6.380 -7.440 1.00 93.12 153 GLU A O 1
ATOM 1107 N N . PRO A 1 154 ? 9.664 -5.317 -5.705 1.00 95.44 154 PRO A N 1
ATOM 1108 C CA . PRO A 1 154 ? 9.520 -4.065 -6.429 1.00 95.44 154 PRO A CA 1
ATOM 1109 C C . PRO A 1 154 ? 10.885 -3.397 -6.607 1.00 95.44 154 PRO A C 1
ATOM 1111 O O . PRO A 1 154 ? 11.708 -3.369 -5.692 1.00 95.44 154 PRO A O 1
ATOM 1114 N N . VAL A 1 155 ? 11.102 -2.769 -7.759 1.00 96.88 155 VAL A N 1
ATOM 1115 C CA . VAL A 1 155 ? 12.222 -1.842 -7.933 1.00 96.88 155 VAL A CA 1
ATOM 1116 C C . VAL A 1 155 ? 11.822 -0.506 -7.314 1.00 96.88 155 VAL A C 1
ATOM 1118 O O . VAL A 1 155 ? 10.926 0.176 -7.813 1.00 96.88 155 VAL A O 1
ATOM 1121 N N . VAL A 1 156 ? 12.461 -0.138 -6.208 1.00 96.81 156 VAL A N 1
ATOM 1122 C CA . VAL A 1 156 ? 12.183 1.115 -5.496 1.00 96.81 156 VAL A CA 1
ATOM 1123 C C . VAL A 1 156 ? 12.933 2.267 -6.157 1.00 96.81 156 VAL A C 1
ATOM 1125 O O . VAL A 1 156 ? 14.128 2.164 -6.426 1.00 96.81 156 VAL A O 1
ATOM 1128 N N . VAL A 1 157 ? 12.230 3.369 -6.412 1.00 97.25 157 VAL A N 1
ATOM 1129 C CA . VAL A 1 157 ? 12.837 4.649 -6.783 1.00 97.25 157 VAL A CA 1
ATOM 1130 C C . VAL A 1 157 ? 12.685 5.560 -5.582 1.00 97.25 157 VAL A C 1
ATOM 1132 O O . VAL A 1 157 ? 11.588 6.047 -5.312 1.00 97.25 157 VAL A O 1
ATOM 1135 N N . ASP A 1 158 ? 13.777 5.749 -4.846 1.00 96.00 158 ASP A N 1
ATOM 1136 C CA . ASP A 1 158 ? 13.766 6.632 -3.688 1.00 96.00 158 ASP A CA 1
ATOM 1137 C C . ASP A 1 158 ? 13.608 8.087 -4.147 1.00 96.00 158 ASP A C 1
ATOM 1139 O O . ASP A 1 158 ? 14.401 8.612 -4.930 1.00 96.00 158 ASP A O 1
ATOM 1143 N N . THR A 1 159 ? 12.536 8.717 -3.680 1.00 94.25 159 THR A N 1
ATOM 1144 C CA . THR A 1 159 ? 12.176 10.109 -3.970 1.00 94.25 159 THR A CA 1
ATOM 1145 C C . THR A 1 159 ? 12.145 10.956 -2.702 1.00 94.25 159 THR A C 1
ATOM 1147 O O . THR A 1 159 ? 11.588 12.055 -2.724 1.00 94.25 159 THR A O 1
ATOM 1150 N N . SER A 1 160 ? 12.684 10.453 -1.587 1.00 91.06 160 SER A N 1
ATOM 1151 C CA . SER A 1 160 ? 12.729 11.155 -0.298 1.00 91.06 160 SER A CA 1
ATOM 1152 C C . SER A 1 160 ? 13.465 12.497 -0.390 1.00 91.06 160 SER A C 1
ATOM 1154 O O . SER A 1 160 ? 13.052 13.469 0.235 1.00 91.06 160 SER A O 1
ATOM 1156 N N . ALA A 1 161 ? 14.489 12.579 -1.245 1.00 92.25 161 ALA A N 1
ATOM 1157 C CA . ALA A 1 161 ? 15.232 13.801 -1.562 1.00 92.25 161 ALA A CA 1
ATOM 1158 C C . ALA A 1 161 ? 14.713 14.546 -2.815 1.00 92.25 161 ALA A C 1
ATOM 1160 O O . ALA A 1 161 ? 15.370 15.458 -3.314 1.00 92.25 161 ALA A O 1
ATOM 1161 N N . GLY A 1 162 ? 13.545 14.163 -3.341 1.00 92.25 162 GLY A N 1
ATOM 1162 C CA . GLY A 1 162 ? 12.957 14.714 -4.563 1.00 92.25 162 GLY A CA 1
ATOM 1163 C C . GLY A 1 162 ? 12.941 13.732 -5.737 1.00 92.25 162 GLY A C 1
ATOM 1164 O O . GLY A 1 162 ? 13.623 12.709 -5.753 1.00 92.25 162 GLY A O 1
ATOM 1165 N N . PHE A 1 163 ? 12.115 14.035 -6.741 1.00 93.88 163 PHE A N 1
ATOM 1166 C CA . PHE A 1 163 ? 11.966 13.196 -7.929 1.00 93.88 163 PHE A CA 1
ATOM 1167 C C . PHE A 1 163 ? 13.073 13.466 -8.957 1.00 93.88 163 PHE A C 1
ATOM 1169 O O . PHE A 1 163 ? 13.298 14.609 -9.353 1.00 93.88 163 PHE A O 1
ATOM 1176 N N . SER A 1 164 ? 13.706 12.398 -9.452 1.00 95.56 164 SER A N 1
ATOM 1177 C CA . SER A 1 164 ? 14.703 12.456 -10.524 1.00 95.56 164 SER A CA 1
ATOM 1178 C C . SER A 1 164 ? 14.258 11.623 -11.733 1.00 95.56 164 SER A C 1
ATOM 1180 O O . SER A 1 164 ? 14.199 10.391 -11.639 1.00 95.56 164 SER A O 1
ATOM 1182 N N . PRO A 1 165 ? 14.009 12.248 -12.903 1.00 96.06 165 PRO A N 1
ATOM 1183 C CA . PRO A 1 165 ? 13.716 11.518 -14.137 1.00 96.06 165 PRO A CA 1
ATOM 1184 C C . PRO A 1 165 ? 14.831 10.540 -14.535 1.00 96.06 165 PRO A C 1
ATOM 1186 O O . PRO A 1 165 ? 14.556 9.467 -15.070 1.00 96.06 165 PRO A O 1
ATOM 1189 N N . ALA A 1 166 ? 16.092 10.884 -14.251 1.00 96.62 166 ALA A N 1
ATOM 1190 C CA . ALA A 1 166 ? 17.239 10.032 -14.549 1.00 96.62 166 ALA A CA 1
ATOM 1191 C C . ALA A 1 166 ? 17.266 8.777 -13.661 1.00 96.62 166 ALA A C 1
ATOM 1193 O O . ALA A 1 166 ? 17.490 7.677 -14.169 1.00 96.62 166 ALA A O 1
ATOM 1194 N N . ALA A 1 167 ? 16.975 8.927 -12.363 1.00 95.31 167 ALA A N 1
ATOM 1195 C CA . ALA A 1 167 ? 16.860 7.796 -11.443 1.00 95.31 167 ALA A CA 1
ATOM 1196 C C . ALA A 1 167 ? 15.696 6.875 -11.838 1.00 95.31 167 ALA A C 1
ATOM 1198 O O . ALA A 1 167 ? 15.859 5.655 -11.884 1.00 95.31 167 ALA A O 1
ATOM 1199 N N . LEU A 1 168 ? 14.550 7.456 -12.219 1.00 96.31 168 LEU A N 1
ATOM 1200 C CA . LEU A 1 168 ? 13.412 6.702 -12.743 1.00 96.31 168 LEU A CA 1
ATOM 1201 C C . LEU A 1 168 ? 13.798 5.892 -13.993 1.00 96.31 168 LEU A C 1
ATOM 1203 O O . LEU A 1 168 ? 13.477 4.707 -14.092 1.00 96.31 168 LEU A O 1
ATOM 1207 N N . ALA A 1 169 ? 14.504 6.516 -14.939 1.00 96.44 169 ALA A N 1
ATOM 1208 C CA . ALA A 1 169 ? 14.939 5.859 -16.166 1.00 96.44 169 ALA A CA 1
ATOM 1209 C C . ALA A 1 169 ? 15.914 4.699 -15.901 1.00 96.44 169 ALA A C 1
ATOM 1211 O O . ALA A 1 169 ? 15.790 3.654 -16.539 1.00 96.44 169 ALA A O 1
ATOM 1212 N N . GLU A 1 170 ? 16.858 4.840 -14.964 1.00 95.62 170 GLU A N 1
ATOM 1213 C CA . GLU A 1 170 ? 17.750 3.731 -14.592 1.00 95.62 170 GLU A CA 1
ATOM 1214 C C . GLU A 1 170 ? 16.986 2.587 -13.923 1.00 95.62 170 GLU A C 1
ATOM 1216 O O . GLU A 1 170 ? 17.155 1.423 -14.292 1.00 95.62 170 GLU A O 1
ATOM 1221 N N . ALA A 1 171 ? 16.073 2.905 -13.009 1.00 95.06 171 ALA A N 1
ATOM 1222 C CA . ALA A 1 171 ? 15.259 1.900 -12.344 1.00 95.06 171 ALA A CA 1
ATOM 1223 C C . ALA A 1 171 ? 14.384 1.107 -13.337 1.00 95.06 171 ALA A C 1
ATOM 1225 O O . ALA A 1 171 ? 14.288 -0.118 -13.238 1.00 95.06 171 ALA A O 1
ATOM 1226 N N . LEU A 1 172 ? 13.836 1.766 -14.366 1.00 94.31 172 LEU A N 1
ATOM 1227 C CA . LEU A 1 172 ? 13.127 1.104 -15.469 1.00 94.31 172 LEU A CA 1
ATOM 1228 C C . LEU A 1 172 ? 14.023 0.129 -16.250 1.00 94.31 172 LEU A C 1
ATOM 1230 O O . LEU A 1 172 ? 13.588 -0.975 -16.589 1.00 94.31 172 LEU A O 1
ATOM 1234 N N . ARG A 1 173 ? 15.280 0.501 -16.533 1.00 94.44 173 ARG A N 1
ATOM 1235 C CA . ARG A 1 173 ? 16.242 -0.409 -17.186 1.00 94.44 173 ARG A CA 1
ATOM 1236 C C . ARG A 1 173 ? 16.552 -1.612 -16.298 1.00 94.44 173 ARG A C 1
ATOM 1238 O O . ARG A 1 173 ? 16.633 -2.726 -16.811 1.00 94.44 173 ARG A O 1
ATOM 1245 N N . SER A 1 174 ? 16.688 -1.396 -14.991 1.00 89.25 174 SER A N 1
ATOM 1246 C CA . SER A 1 174 ? 16.916 -2.462 -14.012 1.00 89.25 174 SER A CA 1
ATOM 1247 C C . SER A 1 174 ? 15.755 -3.457 -13.960 1.00 89.25 174 SER A C 1
ATOM 1249 O O . SER A 1 174 ? 15.972 -4.658 -14.121 1.00 89.25 174 SER A O 1
ATOM 1251 N N . ALA A 1 175 ? 14.515 -2.964 -13.866 1.00 88.00 175 ALA A N 1
ATOM 1252 C CA . ALA A 1 175 ? 13.317 -3.803 -13.829 1.00 88.00 175 ALA A CA 1
ATOM 1253 C C . ALA A 1 175 ? 13.215 -4.739 -15.048 1.00 88.00 175 ALA A C 1
ATOM 1255 O O . ALA A 1 175 ? 12.953 -5.931 -14.894 1.00 88.00 175 ALA A O 1
ATOM 1256 N N . ARG A 1 176 ? 13.511 -4.230 -16.255 1.00 83.88 176 ARG A N 1
ATOM 1257 C CA . ARG A 1 176 ? 13.504 -5.033 -17.493 1.00 83.88 176 ARG A CA 1
ATOM 1258 C C . ARG A 1 176 ? 14.498 -6.196 -17.464 1.00 83.88 176 ARG A C 1
ATOM 1260 O O . ARG A 1 176 ? 14.191 -7.262 -17.994 1.00 83.88 176 ARG A O 1
ATOM 1267 N N . ARG A 1 177 ? 15.679 -6.006 -16.864 1.00 76.88 177 ARG A N 1
ATOM 1268 C CA . ARG A 1 177 ? 16.699 -7.064 -16.746 1.00 76.88 177 ARG A CA 1
ATOM 1269 C C . ARG A 1 177 ? 16.233 -8.178 -15.807 1.00 76.88 177 ARG A C 1
ATOM 1271 O O . ARG A 1 177 ? 16.395 -9.351 -16.135 1.00 76.88 177 ARG A O 1
ATOM 1278 N N . SER A 1 178 ? 15.594 -7.820 -14.694 1.00 68.56 178 SER A N 1
ATOM 1279 C CA . SER A 1 178 ? 15.070 -8.785 -13.720 1.00 68.56 178 SER A CA 1
ATOM 1280 C C . SER A 1 178 ? 13.957 -9.666 -14.296 1.00 68.56 178 SER A C 1
ATOM 1282 O O . SER A 1 178 ? 13.920 -10.862 -14.014 1.00 68.56 178 SER A O 1
ATOM 1284 N N . THR A 1 179 ? 13.089 -9.122 -15.156 1.00 60.94 179 THR A N 1
ATOM 1285 C CA . THR A 1 179 ? 12.033 -9.907 -15.823 1.00 60.94 179 THR A CA 1
ATOM 1286 C C . THR A 1 179 ? 12.602 -10.913 -16.834 1.00 60.94 179 THR A C 1
ATOM 1288 O O . THR A 1 179 ? 12.143 -12.051 -16.887 1.00 60.94 179 THR A O 1
ATOM 1291 N N . GLY A 1 180 ? 13.648 -10.545 -17.586 1.00 56.00 180 GLY A N 1
ATOM 1292 C CA . GLY A 1 180 ? 14.298 -11.454 -18.544 1.00 56.00 180 GLY A CA 1
ATOM 1293 C C . GLY A 1 180 ? 14.973 -12.668 -17.889 1.00 56.00 180 GLY A C 1
ATOM 1294 O O . GLY A 1 180 ? 14.933 -13.770 -18.434 1.00 56.00 180 GLY A O 1
ATOM 1295 N N . ALA A 1 181 ? 15.531 -12.495 -16.686 1.00 52.88 181 ALA A N 1
ATOM 1296 C CA . ALA A 1 181 ? 16.157 -13.576 -15.918 1.00 52.88 181 ALA A CA 1
ATOM 1297 C C . ALA A 1 181 ? 15.150 -14.509 -15.210 1.00 52.88 181 ALA A C 1
ATOM 1299 O O . ALA A 1 181 ? 15.506 -15.627 -14.831 1.00 52.88 181 ALA A O 1
ATOM 1300 N N . ALA A 1 182 ? 13.912 -14.054 -14.993 1.00 50.03 182 ALA A N 1
ATOM 1301 C CA . ALA A 1 182 ? 12.829 -14.866 -14.436 1.00 50.03 182 ALA A CA 1
ATOM 1302 C C . ALA A 1 182 ? 12.075 -15.653 -15.522 1.00 50.03 182 ALA A C 1
ATOM 1304 O O . ALA A 1 182 ? 11.697 -16.789 -15.279 1.00 50.03 182 ALA A O 1
ATOM 1305 N N . ALA A 1 183 ? 11.916 -15.089 -16.726 1.00 48.91 183 ALA A N 1
ATOM 1306 C CA . ALA A 1 183 ? 11.267 -15.758 -17.861 1.00 48.91 183 ALA A CA 1
ATOM 1307 C C . ALA A 1 183 ? 12.134 -16.842 -18.538 1.00 48.91 183 ALA A C 1
ATOM 1309 O O . ALA A 1 183 ? 11.626 -17.613 -19.344 1.00 48.91 183 ALA A O 1
ATOM 1310 N N . SER A 1 184 ? 13.436 -16.888 -18.234 1.00 42.44 184 SER A N 1
ATOM 1311 C CA . SER A 1 184 ? 14.385 -17.873 -18.781 1.00 42.44 184 SER A CA 1
ATOM 1312 C C . SER A 1 184 ? 14.590 -19.098 -17.871 1.00 42.44 184 SER A C 1
ATOM 1314 O O . SER A 1 184 ? 15.556 -19.834 -18.065 1.00 42.44 184 SER A O 1
ATOM 1316 N N . ARG A 1 185 ? 13.748 -19.279 -16.845 1.00 37.22 185 ARG A N 1
ATOM 1317 C CA . ARG A 1 185 ? 13.805 -20.395 -15.890 1.00 37.22 185 ARG A CA 1
ATOM 1318 C C . ARG A 1 185 ? 12.580 -21.285 -15.990 1.00 37.22 185 ARG A C 1
ATOM 1320 O O . ARG A 1 185 ? 11.491 -20.736 -16.257 1.00 37.22 185 ARG A O 1
#

Foldseek 3Di:
DPDFAAADEAEWAQPPVSLVVLLVVLLVQCCVVQNAPDPVRDRRPPPDPDPDDPDPDDHAYQHDYPPDDPVVVVVVSSVPPPDADPQFRYWAFDPCPDNNGGDTDTDHSVVLLVVLVVVQVVVVHAFAAEQATTCSDPVNVSSSSNCRSSVHDHQGQHQVVHDDPVSVVVSVVVRVVVRVVVVVD

Radius of gyration: 17.5 Å; Cα contacts (8 Å, |Δi|>4): 258; chains: 1; bounding box: 37×46×44 Å

Secondary structure (DSSP, 8-state):
-PPPPPEEEEE-SSSHHHHHHHHHHHHHHHHHTTSS--TT-PPPP------------PPEEEEE-TT--HHHHHHHHHHH-S---TT--EEEE---TTTSSPPEEEE-HHHHHHHHHHHHHHHTS--PPEE-S-TTSHHHHHHHHHHHHTT---EE---TT---HHHHHHHHHHHHHHHHHHHT-

Nearest PDB structures (foldseek):
  8r2q-assembly1_A  TM=7.268E-01  e=5.678E-03  Mycobacterium tuberculosis H37Rv
  3g7s-assembly1_A  TM=8.089E-01  e=3.504E-01  Archaeoglobus fulgidus DSM 4304
  4w8o-assembly1_A  TM=5.135E-01  e=5.411E-02  Zophobas atratus
  4w8o-assembly2_B  TM=5.864E-01  e=4.835E-01  Zophobas atratus
  3vns-assembly1_A  TM=4.602E-01  e=4.250E-01  Streptomyces sp.